Protein AF-0000000080439021 (afdb_homodimer)

Secondary structure (DSSP, 8-state):
--HHHHHHHHHHHHHHHHHHHHHHHHHHHHHHHHHH--HHHHHHHHHHHHHHHHHHHHHHHHHHHHTT---TT--HHHHHHHHHHTTSS-HHHHHHHHHHHHHHHHHHH-GGGHHHHHHHHHHHIIIIITT-EEEEEE-SS-EEEEEE-/--HHHHHHHHHHHHHHHHHHHHHHHHHHHHHHHHHH--HHHHHHHHHHHHHHHHHHHHHHHHHHHHTT---TT--HHHHHHHHHHTTSS-HHHHHHHHHHHHHHHHHHH-GGGHHHHHHHHHHHIIIIISS-EEEEEE-SS-EEEEEE-

Nearest PDB structures (foldseek):
  7bxo-assembly1_F  TM=8.168E-01  e=6.026E-02  Shewanella oneidensis MR-1
  8qae-assembly2_C-2  TM=6.946E-01  e=4.802E-01  synthetic construct
  6r2g-assembly1_A  TM=2.658E-01  e=7.351E-01  Human immunodeficiency virus 1
  7y26-assembly1_E  TM=4.220E-01  e=3.262E+00  Homo sapiens
  4ea3-assembly1_A  TM=2.088E-01  e=3.629E+00  Escherichia coli

Foldseek 3Di:
DDPVLVVLVVVLVVLVVVLQVLLVVLLVLVVVCVVPVDVVSLVVNLVSLLVNLVSVLVSLQSVCVSVVNHDPPDDSLRSLVVSCVVPQEDDVVSVVSNVSSVLSVCCVPVVVCNVVSSVVNSVCCVVPRNPKDKDWDDDPVDTYIDIDD/DDPVLVVLVVVLVVLVVVLQVLLVVLLVLVVVCVVPVDVVSLVVNLVSLLVNLVSVLVSLQSVCVSVVNHDPPDDSLRSLVVSCVVPQEDDVVSVVSNVSSVLSVCCVPVVVPNVVSSVVNSVCCVVPRNPKDKDWDDDPVDTYIDIDD

Organism: NCBI:txid29372

Radius of gyration: 21.29 Å; Cα contacts (8 Å, |Δi|>4): 332; chains: 2; bounding box: 44×57×54 Å

pLDDT: mean 92.26, std 7.98, range [56.81, 98.38]

Sequence (298 aa):
MSPYYKYKKESLNKKFNTAKDTLALMQGAMKEYEKTNSIYIKRGIIGYYQDFTEYIIDMCETYLAMTDNYEDGLSGLQIIKKANIYGFIDFELEKYLLVIVKLRNRYTHDYYKRERVEEDIFSFCFKKMDTLKLFLQITNEKIKMDYELMSPYYKYKKESLNKKFNTAKDTLALMQGAMKEYEKTNSIYIKRGIIGYYQDFTEYIIDMCETYLAMTDNYEDGLSGLQIIKKANIYGFIDFELEKYLLVIVKLRNRYTHDYYKRERVEEDIFSFCFKKMDTLKLFLQITNEKIKMDYEL

Solvent-accessible surface area (backbone atoms only — not comparable to full-atom values): 15794 Å² total; per-residue (Å²): 131,55,71,66,48,53,50,44,49,54,49,39,54,50,38,46,52,52,28,51,50,33,47,51,49,27,40,51,28,49,56,50,26,76,74,64,68,40,72,39,27,50,41,14,34,53,42,29,50,48,53,29,49,50,32,51,46,50,40,32,48,46,52,26,48,63,69,74,65,60,67,88,88,62,50,68,66,54,39,47,52,48,25,31,75,75,51,35,31,51,71,70,57,38,57,55,48,45,52,54,47,51,51,46,51,47,43,69,70,34,68,88,49,32,69,62,43,47,50,51,50,53,50,45,39,68,76,63,44,63,62,50,42,78,44,78,45,78,53,99,88,46,60,34,48,48,75,46,110,131,56,71,65,49,53,50,43,48,53,50,40,53,51,38,48,51,51,28,51,52,33,48,51,49,27,40,50,28,49,56,52,26,75,74,67,70,41,72,39,28,51,40,15,33,54,41,29,50,49,52,28,49,50,33,51,47,49,39,34,47,47,52,27,49,64,71,74,66,57,66,86,89,61,49,68,65,54,41,46,53,49,26,31,75,74,50,35,31,50,71,69,57,38,58,56,48,45,52,55,48,51,51,47,51,47,42,70,71,33,67,88,49,34,69,64,42,48,50,52,48,51,49,46,39,68,73,62,44,60,61,51,42,78,44,76,45,78,54,99,86,45,60,35,46,48,74,46,111

InterPro domains:
  IPR037038 tRNA nuclease HepT-like superfamily [G3DSA:1.20.120.580] (5-146)

Structure (mmCIF, N/CA/C/O backbone):
data_AF-0000000080439021-model_v1
#
loop_
_entity.id
_entity.type
_entity.pdbx_description
1 polymer 'DUF86 domain-containing protein'
#
loop_
_atom_site.group_PDB
_atom_site.id
_atom_site.type_symbol
_atom_site.label_atom_id
_atom_site.label_alt_id
_atom_site.label_comp_id
_atom_site.label_asym_id
_atom_site.label_entity_id
_atom_site.label_seq_id
_atom_site.pdbx_PDB_ins_code
_atom_site.Cartn_x
_atom_site.Cartn_y
_atom_site.Cartn_z
_atom_site.occupancy
_atom_site.B_iso_or_equiv
_atom_site.auth_seq_id
_atom_site.auth_comp_id
_atom_site.auth_asym_id
_atom_site.auth_atom_id
_atom_site.pdbx_PDB_model_num
ATOM 1 N N . MET A 1 1 ? -13.281 20.375 28.766 1 66.06 1 MET A N 1
ATOM 2 C CA . MET A 1 1 ? -13.266 19.625 27.5 1 66.06 1 MET A CA 1
ATOM 3 C C . MET A 1 1 ? -13.734 18.188 27.719 1 66.06 1 MET A C 1
ATOM 5 O O . MET A 1 1 ? -13.375 17.562 28.703 1 66.06 1 MET A O 1
ATOM 9 N N . SER A 1 2 ? -14.664 17.656 26.859 1 78.56 2 SER A N 1
ATOM 10 C CA . SER A 1 2 ? -15.203 16.312 27.047 1 78.56 2 SER A CA 1
ATOM 11 C C . SER A 1 2 ? -14.109 15.258 26.891 1 78.56 2 SER A C 1
ATOM 13 O O . SER A 1 2 ? -13.109 15.484 26.203 1 78.56 2 SER A O 1
ATOM 15 N N . PRO A 1 3 ? -14.172 14.211 27.625 1 77.81 3 PRO A N 1
ATOM 16 C CA . PRO A 1 3 ? -13.203 13.117 27.484 1 77.81 3 PRO A CA 1
ATOM 17 C C . PRO A 1 3 ? -13.016 12.672 26.031 1 77.81 3 PRO A C 1
ATOM 19 O O . PRO A 1 3 ? -11.898 12.352 25.625 1 77.81 3 PRO A O 1
ATOM 22 N N . TYR A 1 4 ? -14.062 12.727 25.312 1 74.38 4 TYR A N 1
ATOM 23 C CA . TYR A 1 4 ? -14.023 12.367 23.906 1 74.38 4 TYR A CA 1
ATOM 24 C C . TYR A 1 4 ? -13.148 13.336 23.125 1 74.38 4 TYR A C 1
ATOM 26 O O . TYR A 1 4 ? -12.289 12.914 22.328 1 74.38 4 TYR A O 1
ATOM 34 N N . TYR A 1 5 ? -13.32 14.508 23.469 1 77.25 5 TYR A N 1
ATOM 35 C CA . TYR A 1 5 ? -12.547 15.531 22.766 1 77.25 5 TYR A CA 1
ATOM 36 C C . TYR A 1 5 ? -11.07 15.438 23.109 1 77.25 5 TYR A C 1
ATOM 38 O O . TYR A 1 5 ? -10.211 15.57 22.234 1 77.25 5 TYR A O 1
ATOM 46 N N . LYS A 1 6 ? -10.797 15.188 24.266 1 79.62 6 LYS A N 1
ATOM 47 C CA . LYS A 1 6 ? -9.414 15.031 24.703 1 79.62 6 LYS A CA 1
ATOM 48 C C . LYS A 1 6 ? -8.75 13.836 24.031 1 79.62 6 LYS A C 1
ATOM 50 O O . LYS A 1 6 ? -7.609 13.922 23.578 1 79.62 6 LYS A O 1
ATOM 55 N N . TYR A 1 7 ? -9.555 12.836 23.984 1 79.75 7 TYR A N 1
ATOM 56 C CA . TYR A 1 7 ? -9.047 11.625 23.344 1 79.75 7 TYR A CA 1
ATOM 57 C C . TYR A 1 7 ? -8.773 11.867 21.859 1 79.75 7 TYR A C 1
ATOM 59 O O . TYR A 1 7 ? -7.746 11.445 21.344 1 79.75 7 TYR A O 1
ATOM 67 N N . LYS A 1 8 ? -9.609 12.523 21.25 1 82.69 8 LYS A N 1
ATOM 68 C CA . LYS A 1 8 ? -9.461 12.781 19.828 1 82.69 8 LYS A CA 1
ATOM 69 C C . LYS A 1 8 ? -8.297 13.734 19.562 1 82.69 8 LYS A C 1
ATOM 71 O O . LYS A 1 8 ? -7.586 13.594 18.562 1 82.69 8 LYS A O 1
ATOM 76 N N . LYS A 1 9 ? -8.148 14.578 20.469 1 84.31 9 LYS A N 1
ATOM 77 C CA . LYS A 1 9 ? -7.023 15.508 20.344 1 84.31 9 LYS A CA 1
ATOM 78 C C . LYS A 1 9 ? -5.691 14.773 20.453 1 84.31 9 LYS A C 1
ATOM 80 O O . LYS A 1 9 ? -4.762 15.047 19.688 1 84.31 9 LYS A O 1
ATOM 85 N N . GLU A 1 10 ? -5.598 13.93 21.328 1 84.25 10 GLU A N 1
ATOM 86 C CA . GLU A 1 10 ? -4.395 13.117 21.5 1 84.25 10 GLU A CA 1
ATOM 87 C C . GLU A 1 10 ? -4.156 12.234 20.281 1 84.25 10 GLU A C 1
ATOM 89 O O . GLU A 1 10 ? -3.016 12.078 19.828 1 84.25 10 GLU A O 1
ATOM 94 N N . SER A 1 11 ? -5.262 11.797 19.797 1 88.06 11 SER A N 1
ATOM 95 C CA . SER A 1 11 ? -5.18 10.961 18.609 1 88.06 11 SER A CA 1
ATOM 96 C C . SER A 1 11 ? -4.691 11.766 17.391 1 88.06 11 SER A C 1
ATOM 98 O O . SER A 1 11 ? -3.879 11.273 16.609 1 88.06 11 SER A O 1
ATOM 100 N N . LEU A 1 12 ? -5.129 12.914 17.328 1 92.5 12 LEU A N 1
ATOM 101 C CA . LEU A 1 12 ? -4.723 13.781 16.234 1 92.5 12 LEU A CA 1
ATOM 102 C C . LEU A 1 12 ? -3.234 14.109 16.312 1 92.5 12 LEU A C 1
ATOM 104 O O . LEU A 1 12 ? -2.527 14.078 15.312 1 92.5 12 LEU A O 1
ATOM 108 N N . ASN A 1 13 ? -2.779 14.391 17.469 1 92.12 13 ASN A N 1
ATOM 109 C CA . ASN A 1 13 ? -1.365 14.688 17.672 1 92.12 13 ASN A CA 1
ATOM 110 C C . ASN A 1 13 ? -0.486 13.492 17.328 1 92.12 13 ASN A C 1
ATOM 112 O O . ASN A 1 13 ? 0.584 13.648 16.734 1 92.12 13 ASN A O 1
ATOM 116 N N . LYS A 1 14 ? -0.975 12.367 17.688 1 90.69 14 LYS A N 1
ATOM 117 C CA . LYS A 1 14 ? -0.235 11.148 17.375 1 90.69 14 LYS A CA 1
ATOM 118 C C . LYS A 1 14 ? -0.157 10.938 15.859 1 90.69 14 LYS A C 1
ATOM 120 O O . LYS A 1 14 ? 0.902 10.594 15.328 1 90.69 14 LYS A O 1
ATOM 125 N N . LYS A 1 15 ? -1.239 11.117 15.195 1 92 15 LYS A N 1
ATOM 126 C CA . LYS A 1 15 ? -1.286 10.961 13.75 1 92 15 LYS A CA 1
ATOM 127 C C . LYS A 1 15 ? -0.392 11.992 13.055 1 92 15 LYS A C 1
ATOM 129 O O . LYS A 1 15 ? 0.275 11.672 12.07 1 92 15 LYS A O 1
ATOM 134 N N . PHE A 1 16 ? -0.368 13.125 13.641 1 95.12 16 PHE A N 1
ATOM 135 C CA . PHE A 1 16 ? 0.483 14.172 13.102 1 95.12 16 PHE A CA 1
ATOM 136 C C . PHE A 1 16 ? 1.954 13.789 13.203 1 95.12 16 PHE A C 1
ATOM 138 O O . PHE A 1 16 ? 2.705 13.914 12.234 1 95.12 16 PHE A O 1
ATOM 145 N N . ASN A 1 17 ? 2.332 13.328 14.297 1 94.06 17 ASN A N 1
ATOM 146 C CA . ASN A 1 17 ? 3.723 12.938 14.492 1 94.06 17 ASN A CA 1
ATOM 147 C C . ASN A 1 17 ? 4.117 11.789 13.57 1 94.06 17 ASN A C 1
ATOM 149 O O . ASN A 1 17 ? 5.227 11.766 13.039 1 94.06 17 ASN A O 1
ATOM 153 N N . THR A 1 18 ? 3.195 10.883 13.383 1 92.31 18 THR A N 1
ATOM 154 C CA . THR A 1 18 ? 3.453 9.773 12.477 1 92.31 18 THR A CA 1
ATOM 155 C C . THR A 1 18 ? 3.611 10.273 11.039 1 92.31 18 THR A C 1
ATOM 157 O O . THR A 1 18 ? 4.484 9.805 10.312 1 92.31 18 THR A O 1
ATOM 160 N N . ALA A 1 19 ? 2.758 11.211 10.68 1 94.62 19 ALA A N 1
ATOM 161 C CA . ALA A 1 19 ? 2.852 11.797 9.352 1 94.62 19 ALA A CA 1
ATOM 162 C C . ALA A 1 19 ? 4.18 12.523 9.164 1 94.62 19 ALA A C 1
ATOM 164 O O . ALA A 1 19 ? 4.828 12.383 8.117 1 94.62 19 ALA A O 1
ATOM 165 N N . LYS A 1 20 ? 4.539 13.258 10.18 1 95.81 20 LYS A N 1
ATOM 166 C CA . LYS A 1 20 ? 5.793 14 10.148 1 95.81 20 LYS A CA 1
ATOM 167 C C . LYS A 1 20 ? 6.988 13.062 10.031 1 95.81 20 LYS A C 1
ATOM 169 O O . LYS A 1 20 ? 7.906 13.312 9.242 1 95.81 20 LYS A O 1
ATOM 174 N N . ASP A 1 21 ? 6.957 12.031 10.812 1 94.88 21 ASP A N 1
ATOM 175 C CA . ASP A 1 21 ? 8.031 11.047 10.766 1 94.88 21 ASP A CA 1
ATOM 176 C C . ASP A 1 21 ? 8.102 10.375 9.398 1 94.88 21 ASP A C 1
ATOM 178 O O . ASP A 1 21 ? 9.188 10.133 8.867 1 94.88 21 ASP A O 1
ATOM 182 N N . THR A 1 22 ? 6.969 10.023 8.859 1 95.38 22 THR A N 1
ATOM 183 C CA . THR A 1 22 ? 6.902 9.383 7.555 1 95.38 22 THR A CA 1
ATOM 184 C C . THR A 1 22 ? 7.449 10.305 6.469 1 95.38 22 THR A C 1
ATOM 186 O O . THR A 1 22 ? 8.18 9.859 5.578 1 95.38 22 THR A O 1
ATOM 189 N N . LEU A 1 23 ? 7.062 11.555 6.566 1 97.62 23 LEU A N 1
ATOM 190 C CA . LEU A 1 23 ? 7.586 12.547 5.637 1 97.62 23 LEU A CA 1
ATOM 191 C C . LEU A 1 23 ? 9.109 12.625 5.727 1 97.62 23 LEU A C 1
ATOM 193 O O . LEU A 1 23 ? 9.797 12.664 4.707 1 97.62 23 LEU A O 1
ATOM 197 N N . ALA A 1 24 ? 9.617 12.641 6.918 1 97.62 24 ALA A N 1
ATOM 198 C CA . ALA A 1 24 ? 11.055 12.695 7.125 1 97.62 24 ALA A CA 1
ATOM 199 C C . ALA A 1 24 ? 11.742 11.469 6.531 1 97.62 24 ALA A C 1
ATOM 201 O O . ALA A 1 24 ? 12.828 11.578 5.953 1 97.62 24 ALA A O 1
ATOM 202 N N . LEU A 1 25 ? 11.125 10.352 6.699 1 96.81 25 LEU A N 1
ATOM 203 C CA . LEU A 1 25 ? 11.664 9.125 6.129 1 96.81 25 LEU A CA 1
ATOM 204 C C . LEU A 1 25 ? 11.664 9.188 4.605 1 96.81 25 LEU A C 1
ATOM 206 O O . LEU A 1 25 ? 12.633 8.773 3.963 1 96.81 25 LEU A O 1
ATOM 210 N N . MET A 1 26 ? 10.602 9.695 4.043 1 98.19 26 MET A N 1
ATOM 211 C CA . MET A 1 26 ? 10.516 9.836 2.592 1 98.19 26 MET A CA 1
ATOM 212 C C . MET A 1 26 ? 11.633 10.742 2.072 1 98.19 26 MET A C 1
ATOM 214 O O . MET A 1 26 ? 12.305 10.406 1.101 1 98.19 26 MET A O 1
ATOM 218 N N . GLN A 1 27 ? 11.805 11.812 2.748 1 98.38 27 GLN A N 1
ATOM 219 C CA . GLN A 1 27 ? 12.836 12.766 2.348 1 98.38 27 GLN A CA 1
ATOM 220 C C . GLN A 1 27 ? 14.227 12.18 2.512 1 98.38 27 GLN A C 1
ATOM 222 O O . GLN A 1 27 ? 15.117 12.438 1.696 1 98.38 27 GLN A O 1
ATOM 227 N N . GLY A 1 28 ? 14.406 11.438 3.549 1 97.88 28 GLY A N 1
ATOM 228 C CA . GLY A 1 28 ? 15.664 10.711 3.697 1 97.88 28 GLY A CA 1
ATOM 229 C C . GLY A 1 28 ? 15.914 9.719 2.58 1 97.88 28 GLY A C 1
ATOM 230 O O . GLY A 1 28 ? 17.031 9.609 2.084 1 97.88 28 GLY A O 1
ATOM 231 N N . ALA A 1 29 ? 14.898 8.992 2.219 1 98 29 ALA A N 1
ATOM 232 C CA . ALA A 1 29 ? 14.992 8.047 1.105 1 98 29 ALA A CA 1
ATOM 233 C C . ALA A 1 29 ? 15.359 8.766 -0.191 1 98 29 ALA A C 1
ATOM 235 O O . ALA A 1 29 ? 16.141 8.258 -0.994 1 98 29 ALA A O 1
ATOM 236 N N . MET A 1 30 ? 14.758 9.914 -0.365 1 98 30 MET A N 1
ATOM 237 C CA . MET A 1 30 ? 15.039 10.711 -1.556 1 98 30 MET A CA 1
ATOM 238 C C . MET A 1 30 ? 16.516 11.094 -1.614 1 98 30 MET A C 1
ATOM 240 O O . MET A 1 30 ? 17.141 10.992 -2.668 1 98 30 MET A O 1
ATOM 244 N N . LYS A 1 31 ? 17 11.484 -0.525 1 97.75 31 LYS A N 1
ATOM 245 C CA . LYS A 1 31 ? 18.406 11.859 -0.472 1 97.75 31 LYS A CA 1
ATOM 246 C C . LYS A 1 31 ? 19.297 10.656 -0.783 1 97.75 31 LYS A C 1
ATOM 248 O O . LYS A 1 31 ? 20.281 10.789 -1.514 1 97.75 31 LYS A O 1
ATOM 253 N N . GLU A 1 32 ? 18.953 9.57 -0.212 1 96.94 32 GLU A N 1
ATOM 254 C CA . GLU A 1 32 ? 19.75 8.375 -0.486 1 96.94 32 GLU A CA 1
ATOM 255 C C . GLU A 1 32 ? 19.625 7.953 -1.948 1 96.94 32 GLU A C 1
ATOM 257 O O . GLU A 1 32 ? 20.594 7.492 -2.551 1 96.94 32 GLU A O 1
ATOM 262 N N . TYR A 1 33 ? 18.469 8.102 -2.467 1 96.94 33 TYR A N 1
ATOM 263 C CA . TYR A 1 33 ? 18.234 7.766 -3.865 1 96.94 33 TYR A CA 1
ATOM 264 C C . TYR A 1 33 ? 19.125 8.594 -4.781 1 96.94 33 TYR A C 1
ATOM 266 O O . TYR A 1 33 ? 19.688 8.078 -5.758 1 96.94 33 TYR A O 1
ATOM 274 N N . GLU A 1 34 ? 19.25 9.797 -4.535 1 96.44 34 GLU A N 1
ATOM 275 C CA . GLU A 1 34 ? 20.047 10.695 -5.355 1 96.44 34 GLU A CA 1
ATOM 276 C C . GLU A 1 34 ? 21.516 10.242 -5.402 1 96.44 34 GLU A C 1
ATOM 278 O O . GLU A 1 34 ? 22.203 10.445 -6.402 1 96.44 34 GLU A O 1
ATOM 283 N N . LYS A 1 35 ? 21.891 9.516 -4.359 1 95.12 35 LYS A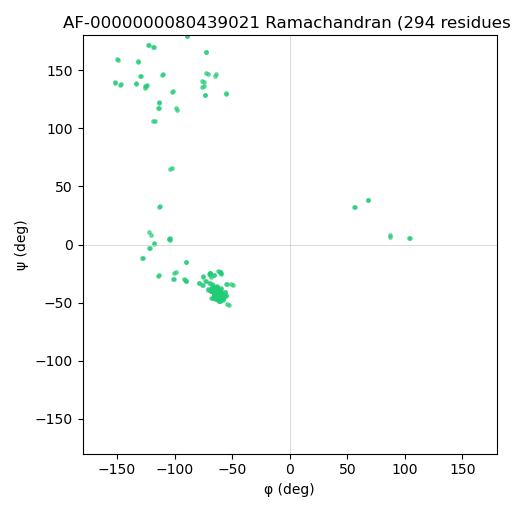 N 1
ATOM 284 C CA . LYS A 1 35 ? 23.281 9.07 -4.273 1 95.12 35 LYS A CA 1
ATOM 285 C C . LYS A 1 35 ? 23.453 7.691 -4.91 1 95.12 35 LYS A C 1
ATOM 287 O O . LYS A 1 35 ? 24.531 7.375 -5.43 1 95.12 35 LYS A O 1
ATOM 292 N N . THR A 1 36 ? 22.469 6.879 -4.895 1 94.56 36 THR A N 1
ATOM 293 C CA . THR A 1 36 ? 22.641 5.473 -5.227 1 94.56 36 THR A CA 1
ATOM 294 C C . THR A 1 36 ? 21.891 5.121 -6.508 1 94.56 36 THR A C 1
ATOM 296 O O . THR A 1 36 ? 22.203 4.117 -7.156 1 94.56 36 THR A O 1
ATOM 299 N N . ASN A 1 37 ? 20.797 5.891 -6.809 1 94.44 37 ASN A N 1
ATOM 300 C CA . ASN A 1 37 ? 19.891 5.613 -7.926 1 94.44 37 ASN A CA 1
ATOM 301 C C . ASN A 1 37 ? 19.312 4.207 -7.832 1 94.44 37 ASN A C 1
ATOM 303 O O . ASN A 1 37 ? 19.141 3.529 -8.852 1 94.44 37 ASN A O 1
ATOM 307 N N . SER A 1 38 ? 19.094 3.693 -6.641 1 95.5 38 SER A N 1
ATOM 308 C CA . SER A 1 38 ? 18.562 2.354 -6.406 1 95.5 38 SER A CA 1
ATOM 309 C C . SER A 1 38 ? 17.078 2.283 -6.719 1 95.5 38 SER A C 1
ATOM 311 O O . SER A 1 38 ? 16.281 3.012 -6.125 1 95.5 38 SER A O 1
ATOM 313 N N . ILE A 1 39 ? 16.688 1.31 -7.523 1 95.12 39 ILE A N 1
ATOM 314 C CA . ILE A 1 39 ? 15.281 1.147 -7.875 1 95.12 39 ILE A CA 1
ATOM 315 C C . ILE A 1 39 ? 14.492 0.682 -6.656 1 95.12 39 ILE A C 1
ATOM 317 O O . ILE A 1 39 ? 13.281 0.893 -6.574 1 95.12 39 ILE A O 1
ATOM 321 N N . TYR A 1 40 ? 15.148 0.068 -5.738 1 96.5 40 TYR A N 1
ATOM 322 C CA . TYR A 1 40 ? 14.477 -0.43 -4.539 1 96.5 40 TYR A CA 1
ATOM 323 C C . TYR A 1 40 ? 14.172 0.708 -3.574 1 96.5 40 TYR A C 1
ATOM 325 O O . TYR A 1 40 ? 13.141 0.695 -2.898 1 96.5 40 TYR A O 1
ATOM 333 N N . ILE A 1 41 ? 15.086 1.694 -3.549 1 97 41 ILE A N 1
ATOM 334 C CA . ILE A 1 41 ? 14.836 2.885 -2.744 1 97 41 ILE A CA 1
ATOM 335 C C . ILE A 1 41 ? 13.688 3.688 -3.357 1 97 41 ILE A C 1
ATOM 337 O O . ILE A 1 41 ? 12.852 4.238 -2.639 1 97 41 ILE A O 1
ATOM 341 N N . LYS A 1 42 ? 13.688 3.691 -4.637 1 96.38 42 LYS A N 1
ATOM 342 C CA . LYS A 1 42 ? 12.57 4.336 -5.324 1 96.38 42 LYS A CA 1
ATOM 343 C C . LYS A 1 42 ? 11.234 3.752 -4.879 1 96.38 42 LYS A C 1
ATOM 345 O O . LYS A 1 42 ? 10.281 4.492 -4.621 1 96.38 42 LYS A O 1
ATOM 350 N N . ARG A 1 43 ? 11.172 2.477 -4.773 1 95.75 43 ARG A N 1
ATOM 351 C CA . ARG A 1 43 ? 9.953 1.817 -4.309 1 95.75 43 ARG A CA 1
ATOM 352 C C . ARG A 1 43 ? 9.625 2.215 -2.875 1 95.75 43 ARG A C 1
ATOM 354 O O . ARG A 1 43 ? 8.453 2.359 -2.516 1 95.75 43 ARG A O 1
ATOM 361 N N . GLY A 1 44 ? 10.688 2.365 -2.113 1 96.44 44 GLY A N 1
ATOM 362 C CA . GLY A 1 44 ? 10.492 2.846 -0.756 1 96.44 44 GLY A CA 1
ATOM 363 C C . GLY A 1 44 ? 9.875 4.234 -0.697 1 96.44 44 GLY A C 1
ATOM 364 O O . GLY A 1 44 ? 8.984 4.492 0.111 1 96.44 44 GLY A O 1
ATOM 365 N N . ILE A 1 45 ? 10.312 5.074 -1.568 1 97.69 45 ILE A N 1
ATOM 366 C CA . ILE A 1 45 ? 9.789 6.438 -1.636 1 97.69 45 ILE A CA 1
ATOM 367 C C . ILE A 1 45 ? 8.297 6.406 -1.938 1 97.69 45 ILE A C 1
ATOM 369 O O . ILE A 1 45 ? 7.508 7.098 -1.283 1 97.69 45 ILE A O 1
ATOM 373 N N . ILE A 1 46 ? 7.949 5.594 -2.857 1 96.19 46 ILE A N 1
ATOM 374 C CA . ILE A 1 46 ? 6.543 5.465 -3.225 1 96.19 46 ILE A CA 1
ATOM 375 C C . ILE A 1 46 ? 5.742 4.945 -2.033 1 96.19 46 ILE A C 1
ATOM 377 O O . ILE A 1 46 ? 4.621 5.391 -1.786 1 96.19 46 ILE A O 1
ATOM 381 N N . GLY A 1 47 ? 6.305 4.027 -1.323 1 94.5 47 GLY A N 1
ATOM 382 C CA . GLY A 1 47 ? 5.652 3.512 -0.13 1 94.5 47 GLY A CA 1
ATOM 383 C C . GLY A 1 47 ? 5.434 4.57 0.935 1 94.5 47 GLY A C 1
ATOM 384 O O . GLY A 1 47 ? 4.34 4.672 1.498 1 94.5 47 GLY A O 1
ATOM 385 N N . TYR A 1 48 ? 6.418 5.332 1.211 1 96.44 48 TYR A N 1
ATOM 386 C CA . TYR A 1 48 ? 6.301 6.41 2.189 1 96.44 48 TYR A CA 1
ATOM 387 C C . TYR A 1 48 ? 5.266 7.438 1.746 1 96.44 48 TYR A C 1
ATOM 389 O O . TYR A 1 48 ? 4.516 7.969 2.568 1 96.44 48 TYR A O 1
ATOM 397 N N . TYR A 1 49 ? 5.262 7.715 0.453 1 97.56 49 TYR A N 1
ATOM 398 C CA . TYR A 1 49 ? 4.285 8.648 -0.105 1 97.56 49 TYR A CA 1
ATOM 399 C C . TYR A 1 49 ? 2.863 8.18 0.176 1 97.56 49 TYR A C 1
ATOM 401 O O . TYR A 1 49 ? 2.012 8.969 0.583 1 97.56 49 TYR A O 1
ATOM 409 N N . GLN A 1 50 ? 2.676 6.934 -0.066 1 93.88 50 GLN A N 1
ATOM 410 C CA . GLN A 1 50 ? 1.355 6.367 0.184 1 93.88 50 GLN A CA 1
ATOM 411 C C . GLN A 1 50 ? 0.978 6.48 1.659 1 93.88 50 GLN A C 1
ATOM 413 O O . GLN A 1 50 ? -0.142 6.875 1.989 1 93.88 50 GLN A O 1
ATOM 418 N N . ASP A 1 51 ? 1.869 6.082 2.5 1 92.44 51 ASP A N 1
ATOM 419 C CA . ASP A 1 51 ? 1.615 6.129 3.938 1 92.44 51 ASP A CA 1
ATOM 420 C C . ASP A 1 51 ? 1.345 7.559 4.402 1 92.44 51 ASP A C 1
ATOM 422 O O . ASP A 1 51 ? 0.412 7.801 5.172 1 92.44 51 ASP A O 1
ATOM 426 N N . PHE A 1 52 ? 2.156 8.477 3.928 1 96.25 52 PHE A N 1
ATOM 427 C CA . PHE A 1 52 ? 2.012 9.883 4.285 1 96.25 52 PHE A CA 1
ATOM 428 C C . PHE A 1 52 ? 0.627 10.398 3.906 1 96.25 52 PHE A C 1
ATOM 430 O O . PHE A 1 52 ? -0.032 11.07 4.707 1 96.25 52 PHE A O 1
ATOM 437 N N . THR A 1 53 ? 0.228 10.07 2.721 1 96.69 53 THR A N 1
ATOM 438 C CA . THR A 1 53 ? -1.071 10.508 2.221 1 96.69 53 THR A CA 1
ATOM 439 C C . THR A 1 53 ? -2.197 9.969 3.1 1 96.69 53 THR A C 1
ATOM 441 O O . THR A 1 53 ? -3.141 10.695 3.42 1 96.69 53 THR A O 1
ATOM 444 N N . GLU A 1 54 ? -2.076 8.734 3.506 1 93.38 54 GLU A N 1
ATOM 445 C CA . GLU A 1 54 ? -3.088 8.125 4.367 1 93.38 54 GLU A CA 1
ATOM 446 C C . GLU A 1 54 ? -3.16 8.836 5.715 1 93.38 54 GLU A C 1
ATOM 448 O O . GLU A 1 54 ? -4.25 9.086 6.234 1 93.38 54 GLU A O 1
ATOM 453 N N . TYR A 1 55 ? -2.025 9.141 6.242 1 93.62 55 TYR A N 1
ATOM 454 C CA . TYR A 1 55 ? -1.998 9.82 7.531 1 93.62 55 TYR A CA 1
ATOM 455 C C . TYR A 1 55 ? -2.623 11.203 7.43 1 93.62 55 TYR A C 1
ATOM 457 O O . TYR A 1 55 ? -3.285 11.664 8.367 1 93.62 55 TYR A O 1
ATOM 465 N N . ILE A 1 56 ? -2.4 11.859 6.336 1 96.75 56 ILE A N 1
ATOM 466 C CA . ILE A 1 56 ? -2.988 13.18 6.113 1 96.75 56 ILE A CA 1
ATOM 467 C C . ILE A 1 56 ? -4.512 13.07 6.105 1 96.75 56 ILE A C 1
ATOM 469 O O . ILE A 1 56 ? -5.199 13.844 6.773 1 96.75 56 ILE A O 1
ATOM 473 N N . ILE A 1 57 ? -4.988 12.125 5.383 1 96.25 57 ILE A N 1
ATOM 474 C CA . ILE A 1 57 ? -6.43 11.93 5.293 1 96.25 57 ILE A CA 1
ATOM 475 C C . ILE A 1 57 ? -6.988 11.586 6.672 1 96.25 57 ILE A C 1
ATOM 477 O O . ILE A 1 57 ? -8.016 12.133 7.086 1 96.25 57 ILE A O 1
ATOM 481 N N . ASP A 1 58 ? -6.34 10.734 7.383 1 93.5 58 ASP A N 1
ATOM 482 C CA . ASP A 1 58 ? -6.766 10.312 8.711 1 93.5 58 ASP A CA 1
ATOM 483 C C . ASP A 1 58 ? -6.816 11.492 9.672 1 93.5 58 ASP A C 1
ATOM 485 O O . ASP A 1 58 ? -7.715 11.578 10.516 1 93.5 58 ASP A O 1
ATOM 489 N N . MET A 1 59 ? -5.848 12.336 9.57 1 95.44 59 MET A N 1
ATOM 490 C CA . MET A 1 59 ? -5.816 13.523 10.414 1 95.44 59 MET A CA 1
ATOM 491 C C . MET A 1 59 ? -7.012 14.422 10.125 1 95.44 59 MET A C 1
ATOM 493 O O . MET A 1 59 ? -7.656 14.922 11.055 1 95.44 59 MET A O 1
ATOM 497 N N . CYS A 1 60 ? -7.242 14.57 8.867 1 97.06 60 CYS A N 1
ATOM 498 C CA . CYS A 1 60 ? -8.383 15.398 8.477 1 97.06 60 CYS A CA 1
ATOM 499 C C . CYS A 1 60 ? -9.688 14.789 8.977 1 97.06 60 CYS A C 1
ATOM 501 O O . CYS A 1 60 ? -10.547 15.508 9.5 1 97.06 60 CYS A O 1
ATOM 503 N N . GLU A 1 61 ? -9.828 13.5 8.891 1 95.88 61 GLU A N 1
ATOM 504 C CA . GLU A 1 61 ? -11.016 12.812 9.383 1 95.88 61 GLU A CA 1
ATOM 505 C C . GLU A 1 61 ? -11.164 12.977 10.891 1 95.88 61 GLU A C 1
ATOM 507 O O . GLU A 1 61 ? -12.266 13.203 11.391 1 95.88 61 GLU A O 1
ATOM 512 N N . THR A 1 62 ? -10.125 12.789 11.555 1 94.38 62 THR A N 1
ATOM 513 C CA . THR A 1 62 ? -10.125 12.922 13.008 1 94.38 62 THR A CA 1
ATOM 514 C C . THR A 1 62 ? -10.547 14.328 13.422 1 94.38 62 THR A C 1
ATOM 516 O O . THR A 1 62 ? -11.336 14.492 14.359 1 94.38 62 THR A O 1
ATOM 519 N N . TYR A 1 63 ? -10 15.336 12.75 1 95.31 63 TYR A N 1
ATOM 520 C CA . TYR A 1 63 ? -10.383 16.719 13.023 1 95.31 63 TYR A CA 1
ATOM 521 C C . TYR A 1 63 ? -11.883 16.922 12.812 1 95.31 63 TYR A C 1
ATOM 523 O O . TYR A 1 63 ? -12.555 17.547 13.633 1 95.31 63 TYR A O 1
ATOM 531 N N . LEU A 1 64 ? -12.367 16.391 11.727 1 95.81 64 LEU A N 1
ATOM 532 C CA . LEU A 1 64 ? -13.789 16.516 11.414 1 95.81 64 LEU A CA 1
ATOM 533 C C . LEU A 1 64 ? -14.641 15.812 12.461 1 95.81 64 LEU A C 1
ATOM 535 O O . LEU A 1 64 ? -15.711 16.297 12.828 1 95.81 64 LEU A O 1
ATOM 539 N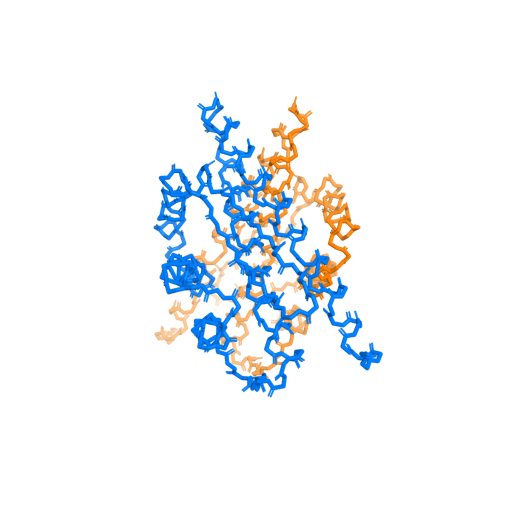 N . ALA A 1 65 ? -14.227 14.695 12.914 1 92.88 65 ALA A N 1
ATOM 540 C CA . ALA A 1 65 ? -14.938 13.969 13.961 1 92.88 65 ALA A CA 1
ATOM 541 C C . ALA A 1 65 ? -14.938 14.75 15.273 1 92.88 65 ALA A C 1
ATOM 543 O O . ALA A 1 65 ? -15.969 14.852 15.938 1 92.88 65 ALA A O 1
ATOM 544 N N . MET A 1 66 ? -13.828 15.344 15.578 1 90.88 66 MET A N 1
ATOM 545 C CA . MET A 1 66 ? -13.688 16.047 16.844 1 90.88 66 MET A CA 1
ATOM 546 C C . MET A 1 66 ? -14.531 17.312 16.875 1 90.88 66 MET A C 1
ATOM 548 O O . MET A 1 66 ? -14.93 17.781 17.938 1 90.88 66 MET A O 1
ATOM 552 N N . THR A 1 67 ? -14.797 17.828 15.773 1 92.06 67 THR A N 1
ATOM 553 C CA . THR A 1 67 ? -15.547 19.078 15.68 1 92.06 67 THR A CA 1
ATOM 554 C C . THR A 1 67 ? -16.984 18.828 15.25 1 92.06 67 THR A C 1
ATOM 556 O O . THR A 1 67 ? -17.719 19.75 14.898 1 92.06 67 THR A O 1
ATOM 559 N N . ASP A 1 68 ? -17.391 17.484 15.133 1 91.88 68 ASP A N 1
ATOM 560 C CA . ASP A 1 68 ? -18.734 17.016 14.82 1 91.88 68 ASP A CA 1
ATOM 561 C C . ASP A 1 68 ? -19.125 17.375 13.391 1 91.88 68 ASP A C 1
ATOM 563 O O . ASP A 1 68 ? -20.266 17.766 13.133 1 91.88 68 ASP A O 1
ATOM 567 N N . ASN A 1 69 ? -18.172 17.281 12.492 1 94.25 69 ASN A N 1
ATOM 568 C CA . ASN A 1 69 ? -18.406 17.594 11.078 1 94.25 69 ASN A CA 1
ATOM 569 C C . ASN A 1 69 ? -18.078 16.391 10.188 1 94.25 69 ASN A C 1
ATOM 571 O O . ASN A 1 69 ? -17.969 16.531 8.969 1 94.25 69 ASN A O 1
ATOM 575 N N . TYR A 1 70 ? -17.875 15.297 10.844 1 92.56 70 TYR A N 1
ATOM 576 C CA . TYR A 1 70 ? -17.547 14.086 10.094 1 92.56 70 TYR A CA 1
ATOM 577 C C . TYR A 1 70 ? -18.797 13.508 9.43 1 92.56 70 TYR A C 1
ATOM 579 O O . TYR A 1 70 ? -19.875 13.523 10.016 1 92.56 70 TYR A O 1
ATOM 587 N N . GLU A 1 71 ? -18.734 13.109 8.211 1 92.5 71 GLU A N 1
ATOM 588 C CA . GLU A 1 71 ? -19.75 12.383 7.461 1 92.5 71 GLU A CA 1
ATOM 589 C C . GLU A 1 71 ? -19.188 11.078 6.891 1 92.5 71 GLU A C 1
ATOM 591 O O . GLU A 1 71 ? -18.094 11.07 6.324 1 92.5 71 GLU A O 1
ATOM 596 N N . ASP A 1 72 ? -19.953 10.062 6.992 1 90.25 72 ASP A N 1
ATOM 597 C CA . ASP A 1 72 ? -19.516 8.758 6.496 1 90.25 72 ASP A CA 1
ATOM 598 C C . ASP A 1 72 ? -19.516 8.727 4.969 1 90.25 72 ASP A C 1
ATOM 600 O O . ASP A 1 72 ? -20.344 9.359 4.324 1 90.25 72 ASP A O 1
ATOM 604 N N . GLY A 1 73 ? -18.562 7.957 4.457 1 91.12 73 GLY A N 1
ATOM 605 C CA . GLY A 1 73 ? -18.578 7.652 3.035 1 91.12 73 GLY A CA 1
ATOM 606 C C . GLY A 1 73 ? -17.875 8.703 2.197 1 91.12 73 GLY A C 1
ATOM 607 O O . GLY A 1 73 ? -17.938 8.672 0.966 1 91.12 73 GLY A O 1
ATOM 608 N N . LEU A 1 74 ? -17.219 9.641 2.779 1 93.81 74 LEU A N 1
ATOM 609 C CA . LEU A 1 74 ? -16.5 10.656 2.023 1 93.81 74 LEU A CA 1
ATOM 610 C C . LEU A 1 74 ? -15.195 10.094 1.45 1 93.81 74 LEU A C 1
ATOM 612 O O . LEU A 1 74 ? -14.516 9.305 2.105 1 93.81 74 LEU A O 1
ATOM 616 N N . SER A 1 75 ? -14.93 10.516 0.22 1 94.56 75 SER A N 1
ATOM 617 C CA . SER A 1 75 ? -13.633 10.18 -0.372 1 94.56 75 SER A CA 1
ATOM 618 C C . SER A 1 75 ? -12.508 10.992 0.261 1 94.56 75 SER A C 1
ATOM 620 O O . SER A 1 75 ? -12.766 11.992 0.933 1 94.56 75 SER A O 1
ATOM 622 N N . GLY A 1 76 ? -11.328 10.539 -0.008 1 95.69 76 GLY A N 1
ATOM 623 C CA . GLY A 1 76 ? -10.18 11.281 0.478 1 95.69 76 GLY A CA 1
ATOM 624 C C . GLY A 1 76 ? -10.164 12.727 0.024 1 95.69 76 GLY A C 1
ATOM 625 O O . GLY A 1 76 ? -9.844 13.625 0.806 1 95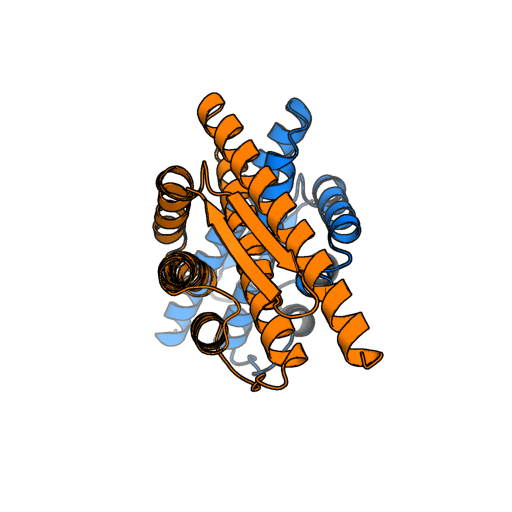.69 76 GLY A O 1
ATOM 626 N N . LEU A 1 77 ? -10.523 12.961 -1.19 1 97.62 77 LEU A N 1
ATOM 627 C CA . LEU A 1 77 ? -10.555 14.312 -1.748 1 97.62 77 LEU A CA 1
ATOM 628 C C . LEU A 1 77 ? -11.594 15.172 -1.036 1 97.62 77 LEU A C 1
ATOM 630 O O . LEU A 1 77 ? -11.336 16.328 -0.715 1 97.62 77 LEU A O 1
ATOM 634 N N . GLN A 1 78 ? -12.719 14.617 -0.768 1 97.94 78 GLN A N 1
ATOM 635 C CA . GLN A 1 78 ? -13.789 15.336 -0.086 1 97.94 78 GLN A CA 1
ATOM 636 C C . GLN A 1 78 ? -13.414 15.648 1.357 1 97.94 78 GLN A C 1
ATOM 638 O O . GLN A 1 78 ? -13.742 16.719 1.87 1 97.94 78 GLN A O 1
ATOM 643 N N . ILE A 1 79 ? -12.734 14.719 1.929 1 97.94 79 ILE A N 1
ATOM 644 C CA . ILE A 1 79 ? -12.289 14.891 3.307 1 97.94 79 ILE A CA 1
ATOM 645 C C . ILE A 1 79 ? -11.344 16.078 3.398 1 97.94 79 ILE A C 1
ATOM 647 O O . ILE A 1 79 ? -11.477 16.922 4.289 1 97.94 79 ILE A O 1
ATOM 651 N N . ILE A 1 80 ? -10.43 16.172 2.447 1 98.31 80 ILE A N 1
ATOM 652 C CA . ILE A 1 80 ? -9.469 17.266 2.43 1 98.31 80 ILE A CA 1
ATOM 653 C C . ILE A 1 80 ? -10.203 18.594 2.24 1 98.31 80 ILE A C 1
ATOM 655 O O . ILE A 1 80 ? -9.914 19.578 2.936 1 98.31 80 ILE A O 1
ATOM 659 N N . LYS A 1 81 ? -11.141 18.609 1.396 1 98.19 81 LYS A N 1
ATOM 660 C CA . LYS A 1 81 ? -11.906 19.828 1.129 1 98.19 81 LYS A CA 1
ATOM 661 C C . LYS A 1 81 ? -12.695 20.266 2.359 1 98.19 81 LYS A C 1
ATOM 663 O O . LYS A 1 81 ? -12.711 21.453 2.707 1 98.19 81 LYS A O 1
ATOM 668 N N . LYS A 1 82 ? -13.305 19.344 3.002 1 98.06 82 LYS A N 1
ATOM 669 C CA . LYS A 1 82 ? -14.094 19.656 4.188 1 98.06 82 LYS A CA 1
ATOM 670 C C . LYS A 1 82 ? -13.211 20.141 5.332 1 98.06 82 LYS A C 1
ATOM 672 O O . LYS A 1 82 ? -13.617 20.984 6.125 1 98.06 82 LYS A O 1
ATOM 677 N N . ALA A 1 83 ? -12.07 19.547 5.402 1 97.62 83 ALA A N 1
ATOM 678 C CA . ALA A 1 83 ? -11.133 19.969 6.441 1 97.62 83 ALA A CA 1
ATOM 679 C C . ALA A 1 83 ? -10.773 21.438 6.297 1 97.62 83 ALA A C 1
ATOM 681 O O . ALA A 1 83 ? -10.562 22.141 7.293 1 97.62 83 ALA A O 1
ATOM 682 N N . ASN A 1 84 ? -10.633 21.906 5.086 1 97.94 84 ASN A N 1
ATOM 683 C CA . ASN A 1 84 ? -10.414 23.328 4.852 1 97.94 84 ASN A CA 1
ATOM 684 C C . ASN A 1 84 ? -11.641 24.141 5.234 1 97.94 84 ASN A C 1
ATOM 686 O O . ASN A 1 84 ? -11.523 25.172 5.91 1 97.94 84 ASN A O 1
ATOM 690 N N . ILE A 1 85 ? -12.805 23.672 4.812 1 97.69 85 ILE A N 1
ATOM 691 C CA . ILE A 1 85 ? -14.055 24.391 5.07 1 97.69 85 ILE A CA 1
ATOM 692 C C . ILE A 1 85 ? -14.203 24.641 6.57 1 97.69 85 ILE A C 1
ATOM 694 O O . ILE A 1 85 ? -14.625 25.719 6.98 1 97.69 85 ILE A O 1
ATOM 698 N N . TYR A 1 86 ? -13.727 23.719 7.34 1 96.69 86 TYR A N 1
ATOM 699 C CA . TYR A 1 86 ? -13.977 23.828 8.773 1 96.69 86 TYR A CA 1
ATOM 700 C C . TYR A 1 86 ? -12.727 24.281 9.508 1 96.69 86 TYR A C 1
ATOM 702 O O . TYR A 1 86 ? -12.68 24.266 10.742 1 96.69 86 TYR A O 1
ATOM 710 N N . GLY A 1 87 ? -11.695 24.578 8.766 1 96.19 87 GLY A N 1
ATOM 711 C CA . GLY A 1 87 ? -10.664 25.438 9.328 1 96.19 87 GLY A CA 1
ATOM 712 C C . GLY A 1 87 ? -9.414 24.672 9.734 1 96.19 87 GLY A C 1
ATOM 713 O O . GLY A 1 87 ? -8.492 25.25 10.312 1 96.19 87 GLY A O 1
ATOM 714 N N . PHE A 1 88 ? -9.328 23.359 9.438 1 97.5 88 PHE A N 1
ATOM 715 C CA . PHE A 1 88 ? -8.156 22.594 9.844 1 97.5 88 PHE A CA 1
ATOM 716 C C . PHE A 1 88 ? -6.938 22.984 9.016 1 97.5 88 PHE A C 1
ATOM 718 O O . PHE A 1 88 ? -5.816 23.031 9.531 1 97.5 88 PHE A O 1
ATOM 725 N N . ILE A 1 89 ? -7.105 23.234 7.734 1 97.94 89 ILE A N 1
ATOM 726 C CA . ILE A 1 89 ? -6.055 23.641 6.805 1 97.94 89 ILE A CA 1
ATOM 727 C C . ILE A 1 89 ? -6.523 24.844 5.984 1 97.94 89 ILE A C 1
ATOM 729 O O . ILE A 1 89 ? -7.727 25.109 5.891 1 97.94 89 ILE A O 1
ATOM 733 N N . ASP A 1 90 ? -5.59 25.578 5.465 1 97.12 90 ASP A N 1
ATOM 734 C CA . ASP A 1 90 ? -5.98 26.719 4.637 1 97.12 90 ASP A CA 1
ATOM 735 C C . ASP A 1 90 ? -6.121 26.297 3.174 1 97.12 90 ASP A C 1
ATOM 737 O O . ASP A 1 90 ? -5.93 25.141 2.83 1 97.12 90 ASP A O 1
ATOM 741 N N . PHE A 1 91 ? -6.477 27.219 2.371 1 97.44 91 PHE A N 1
ATOM 742 C CA . PHE A 1 91 ? -6.824 26.938 0.982 1 97.44 91 PHE A CA 1
ATOM 743 C C . PHE A 1 91 ? -5.594 26.5 0.193 1 97.44 91 PHE A C 1
ATOM 745 O O . PHE A 1 91 ? -5.684 25.625 -0.667 1 97.44 91 PHE A O 1
ATOM 752 N N . GLU A 1 92 ? -4.469 27.078 0.395 1 96.56 92 GLU A N 1
ATOM 753 C CA . GLU A 1 92 ? -3.246 26.734 -0.326 1 96.56 92 GLU A CA 1
ATOM 754 C C . GLU A 1 92 ? -2.795 25.312 0.01 1 96.56 92 GLU A C 1
ATOM 756 O O . GLU A 1 92 ? -2.4 24.547 -0.879 1 96.56 92 GLU A O 1
ATOM 761 N N . LEU A 1 93 ? -2.832 25.016 1.287 1 97.25 93 LEU A N 1
ATOM 762 C CA . LEU A 1 93 ? -2.482 23.672 1.701 1 97.25 93 LEU A CA 1
ATOM 763 C C . LEU A 1 93 ? -3.479 22.656 1.147 1 97.25 93 LEU A C 1
ATOM 765 O O . LEU A 1 93 ? -3.1 21.547 0.78 1 97.25 93 LEU A O 1
ATOM 769 N N . GLU A 1 94 ? -4.77 23 1.112 1 97.81 94 GLU A N 1
ATOM 770 C CA . GLU A 1 94 ? -5.766 22.141 0.496 1 97.81 94 GLU A CA 1
ATOM 771 C C . GLU A 1 94 ? -5.371 21.766 -0.932 1 97.81 94 GLU A C 1
ATOM 773 O O . GLU A 1 94 ? -5.367 20.594 -1.296 1 97.81 94 GLU A O 1
ATOM 778 N N . LYS A 1 95 ? -5.074 22.797 -1.708 1 97.56 95 LYS A N 1
ATOM 779 C CA . LYS A 1 95 ? -4.707 22.562 -3.104 1 97.56 95 LYS A CA 1
ATOM 780 C C . LYS A 1 95 ? -3.514 21.625 -3.211 1 97.56 95 LYS A C 1
ATOM 782 O O . LYS A 1 95 ? -3.494 20.734 -4.062 1 97.56 95 LYS A O 1
ATOM 787 N N . TYR A 1 96 ? -2.57 21.891 -2.363 1 97.44 96 TYR A N 1
ATOM 788 C CA . TYR A 1 96 ? -1.355 21.094 -2.332 1 97.44 96 TYR A CA 1
ATOM 789 C C . TYR A 1 96 ? -1.669 19.641 -1.984 1 97.44 96 TYR A C 1
ATOM 791 O O . TYR A 1 96 ? -1.208 18.719 -2.662 1 97.44 96 TYR A O 1
ATOM 799 N N . LEU A 1 97 ? -2.49 19.422 -1.01 1 98.12 97 LEU A N 1
ATOM 800 C CA . LEU A 1 97 ? -2.816 18.094 -0.528 1 98.12 97 LEU A CA 1
ATOM 801 C C . LEU A 1 97 ? -3.719 17.359 -1.516 1 98.12 97 LEU A C 1
ATOM 803 O O . LEU A 1 97 ? -3.635 16.141 -1.656 1 98.12 97 LEU A O 1
ATOM 807 N N . LEU A 1 98 ? -4.527 18.078 -2.197 1 98.06 98 LEU A N 1
ATOM 808 C CA . LEU A 1 98 ? -5.402 17.469 -3.188 1 98.06 98 LEU A CA 1
ATOM 809 C C . LEU A 1 98 ? -4.59 16.812 -4.301 1 98.06 98 LEU A C 1
ATOM 811 O O . LEU A 1 98 ? -4.953 15.75 -4.801 1 98.06 98 LEU A O 1
ATOM 815 N N . VAL A 1 99 ? -3.533 17.438 -4.676 1 97.31 99 VAL A N 1
ATOM 816 C CA . VAL A 1 99 ? -2.67 16.859 -5.695 1 97.31 99 VAL A CA 1
ATOM 817 C C . VAL A 1 99 ? -2.072 15.547 -5.176 1 97.31 99 VAL A C 1
ATOM 819 O O . VAL A 1 99 ? -2.039 14.547 -5.891 1 97.31 99 VAL A O 1
ATOM 822 N N . ILE A 1 100 ? -1.613 15.57 -3.953 1 97.69 100 ILE A N 1
ATOM 823 C CA . ILE A 1 100 ? -1.007 14.406 -3.322 1 97.69 100 ILE A CA 1
ATOM 824 C C . ILE A 1 100 ? -2.008 13.25 -3.299 1 97.69 100 ILE A C 1
ATOM 826 O O . ILE A 1 100 ? -1.681 12.125 -3.682 1 97.69 100 ILE A O 1
ATOM 830 N N . VAL A 1 101 ? -3.207 13.523 -2.91 1 97.38 101 VAL A N 1
ATOM 831 C CA . VAL A 1 101 ? -4.238 12.5 -2.781 1 97.38 101 VAL A CA 1
ATOM 832 C C . VAL A 1 101 ? -4.621 11.977 -4.164 1 97.38 101 VAL A C 1
ATOM 834 O O . VAL A 1 101 ? -4.828 10.773 -4.344 1 97.38 101 VAL A O 1
ATOM 837 N N . LYS A 1 102 ? -4.719 12.836 -5.121 1 96.31 102 LYS A N 1
ATOM 838 C CA . LYS A 1 102 ? -5.07 12.43 -6.477 1 96.31 102 LYS A CA 1
ATOM 839 C C . LYS A 1 102 ? -4.027 11.469 -7.051 1 96.31 102 LYS A C 1
ATOM 841 O O . LYS A 1 102 ? -4.375 10.469 -7.676 1 96.31 102 LYS A O 1
ATOM 846 N N . LEU A 1 103 ? -2.775 11.805 -6.875 1 95.38 103 LEU A N 1
ATOM 847 C CA . LEU A 1 103 ? -1.695 10.945 -7.355 1 95.38 103 LEU A CA 1
ATOM 848 C C . LEU A 1 103 ? -1.735 9.586 -6.672 1 95.38 103 LEU A C 1
ATOM 850 O O . LEU A 1 103 ? -1.549 8.555 -7.32 1 95.38 103 LEU A O 1
ATOM 854 N N . ARG A 1 104 ? -1.96 9.578 -5.434 1 94.38 104 ARG A N 1
ATOM 855 C CA . ARG A 1 104 ? -2.062 8.328 -4.691 1 94.38 104 ARG A CA 1
ATOM 856 C C . ARG A 1 104 ? -3.236 7.488 -5.188 1 94.38 104 ARG A C 1
ATOM 858 O O . ARG A 1 104 ? -3.119 6.27 -5.332 1 94.38 104 ARG A O 1
ATOM 865 N N . ASN A 1 105 ? -4.363 8.141 -5.395 1 91.19 105 ASN A N 1
ATOM 866 C CA . ASN A 1 105 ? -5.547 7.441 -5.887 1 91.19 105 ASN A CA 1
ATOM 867 C C . ASN A 1 105 ? -5.297 6.809 -7.25 1 91.19 105 ASN A C 1
ATOM 869 O O . ASN A 1 105 ? -5.766 5.703 -7.523 1 91.19 105 ASN A O 1
ATOM 873 N N . ARG A 1 106 ? -4.621 7.492 -8.047 1 88.44 106 ARG A N 1
ATOM 874 C CA . ARG A 1 106 ? -4.281 6.941 -9.359 1 88.44 106 ARG A CA 1
ATOM 875 C C . ARG A 1 106 ? -3.389 5.715 -9.219 1 88.44 106 ARG A C 1
ATOM 877 O O . ARG A 1 106 ? -3.582 4.719 -9.93 1 88.44 106 ARG A O 1
ATOM 884 N N . TYR A 1 107 ? -2.432 5.773 -8.32 1 88.5 107 TYR A N 1
ATOM 885 C CA . TYR A 1 107 ? -1.517 4.66 -8.078 1 88.5 107 TYR A CA 1
ATOM 886 C C . TYR A 1 107 ? -2.271 3.43 -7.594 1 88.5 107 TYR A C 1
ATOM 888 O O . TYR A 1 107 ? -1.979 2.309 -8.016 1 88.5 107 TYR A O 1
ATOM 896 N N . THR A 1 108 ? -3.168 3.619 -6.785 1 80.75 108 THR A N 1
ATOM 897 C CA . THR A 1 108 ? -3.877 2.521 -6.137 1 80.75 108 THR A CA 1
ATOM 898 C C . THR A 1 108 ? -4.918 1.92 -7.074 1 80.75 108 THR A C 1
ATOM 900 O O . THR A 1 108 ? -5.215 0.727 -7 1 80.75 108 THR A O 1
ATOM 903 N N . HIS A 1 109 ? -5.488 2.643 -7.875 1 75.56 109 HIS A N 1
ATOM 904 C CA . HIS A 1 109 ? -6.629 2.182 -8.656 1 75.56 109 HIS A CA 1
ATOM 905 C C . HIS A 1 109 ? -6.211 1.812 -10.078 1 75.56 109 HIS A C 1
ATOM 907 O O . HIS A 1 109 ? -6.898 1.04 -10.75 1 75.56 109 HIS A O 1
ATOM 913 N N . ASP A 1 110 ? -5.156 2.379 -10.492 1 67.88 110 ASP A N 1
ATOM 914 C CA . ASP A 1 110 ? -4.719 2.104 -11.859 1 67.88 110 ASP A CA 1
ATOM 915 C C . ASP A 1 110 ? -3.566 1.103 -11.875 1 67.88 110 ASP A C 1
ATOM 917 O O . ASP A 1 110 ? -2.475 1.414 -12.352 1 67.88 110 ASP A O 1
ATOM 921 N N . TYR A 1 111 ? -3.826 -0.022 -11.492 1 60.16 111 TYR A N 1
ATOM 922 C CA . TYR A 1 111 ? -2.807 -1.047 -11.305 1 60.16 111 TYR A CA 1
ATOM 923 C C . TYR A 1 111 ? -2.078 -1.342 -12.609 1 60.16 111 TYR A C 1
ATOM 925 O O . TYR A 1 111 ? -0.875 -1.612 -12.609 1 60.16 111 TYR A O 1
ATOM 933 N N . TYR A 1 112 ? -2.736 -1.054 -13.672 1 57.25 112 TYR A N 1
ATOM 934 C CA . TYR A 1 112 ? -2.148 -1.451 -14.953 1 57.25 112 TYR A CA 1
ATOM 935 C C . TYR A 1 112 ? -1.265 -0.344 -15.508 1 57.25 112 TYR A C 1
ATOM 937 O O . TYR A 1 112 ? -0.519 -0.563 -16.469 1 57.25 112 TYR A O 1
ATOM 945 N N . LYS A 1 113 ? -1.443 0.718 -14.961 1 64.31 113 LYS A N 1
ATOM 946 C CA . LYS A 1 113 ? -0.605 1.832 -15.398 1 64.31 113 LYS A CA 1
ATOM 947 C C . LYS A 1 113 ? 0.346 2.27 -14.289 1 64.31 113 LYS A C 1
ATOM 949 O O . LYS A 1 113 ? 0.661 3.457 -14.164 1 64.31 113 LYS A O 1
ATOM 954 N N . ARG A 1 114 ? 0.76 1.47 -13.539 1 74.38 114 ARG A N 1
ATOM 955 C CA . ARG A 1 114 ? 1.46 1.793 -12.305 1 74.38 114 ARG A CA 1
ATOM 956 C C . ARG A 1 114 ? 2.822 2.416 -12.586 1 74.38 114 ARG A C 1
ATOM 958 O O . ARG A 1 114 ? 3.238 3.355 -11.906 1 74.38 114 ARG A O 1
ATOM 965 N N . GLU A 1 115 ? 3.371 2.037 -13.727 1 75.94 115 GLU A N 1
ATOM 966 C CA . GLU A 1 115 ? 4.703 2.561 -14.008 1 75.94 115 GLU A CA 1
ATOM 967 C C . GLU A 1 115 ? 4.668 4.07 -14.234 1 75.94 115 GLU A C 1
ATOM 969 O O . GLU A 1 115 ? 5.492 4.805 -13.695 1 75.94 115 GLU A O 1
ATOM 974 N N . ARG A 1 116 ? 3.652 4.457 -15.07 1 82.69 116 ARG A N 1
ATOM 975 C CA . ARG A 1 116 ? 3.555 5.883 -15.359 1 82.69 116 ARG A CA 1
ATOM 976 C C . ARG A 1 116 ? 3.189 6.672 -14.102 1 82.69 116 ARG A C 1
ATOM 978 O O . ARG A 1 116 ? 3.746 7.742 -13.852 1 82.69 116 ARG A O 1
ATOM 985 N N . VAL A 1 117 ? 2.316 6.172 -13.336 1 88.25 117 VAL A N 1
ATOM 986 C CA . VAL A 1 117 ? 1.859 6.859 -12.133 1 88.25 117 VAL A CA 1
ATOM 987 C C . VAL A 1 117 ? 2.996 6.93 -11.109 1 88.25 117 VAL A C 1
ATOM 989 O O . VAL A 1 117 ? 3.146 7.934 -10.414 1 88.25 117 VAL A O 1
ATOM 992 N N . GLU A 1 118 ? 3.801 5.934 -11.086 1 91.56 118 GLU A N 1
ATOM 993 C CA . GLU A 1 118 ? 4.949 5.918 -10.18 1 91.56 118 GLU A CA 1
ATOM 994 C C . GLU A 1 118 ? 5.922 7.047 -10.516 1 91.56 118 GLU A C 1
ATOM 996 O O . GLU A 1 118 ? 6.457 7.699 -9.609 1 91.56 118 GLU A O 1
ATOM 1001 N N . GLU A 1 119 ? 6.082 7.258 -11.797 1 93 119 GLU A N 1
ATOM 1002 C CA . GLU A 1 119 ? 6.98 8.328 -12.227 1 93 119 GLU A CA 1
ATOM 1003 C C . GLU A 1 119 ? 6.43 9.695 -11.836 1 93 119 GLU A C 1
ATOM 1005 O O . GLU A 1 119 ? 7.191 10.602 -11.484 1 93 119 GLU A O 1
ATOM 1010 N N . ASP A 1 120 ? 5.16 9.836 -11.938 1 94.25 120 ASP A N 1
ATOM 1011 C CA . ASP A 1 120 ? 4.523 11.086 -11.539 1 94.25 120 ASP A CA 1
ATOM 1012 C C . ASP A 1 120 ? 4.711 11.352 -10.047 1 94.25 120 ASP A C 1
ATOM 1014 O O . ASP A 1 120 ? 5.039 12.469 -9.648 1 94.25 120 ASP A O 1
ATOM 1018 N N . ILE A 1 121 ? 4.504 10.305 -9.258 1 96.31 121 ILE A N 1
ATOM 1019 C CA . ILE A 1 121 ? 4.652 10.43 -7.809 1 96.31 121 ILE A CA 1
ATOM 1020 C C . ILE A 1 121 ? 6.105 10.742 -7.469 1 96.31 121 ILE A C 1
ATOM 1022 O O . ILE A 1 121 ? 6.379 11.656 -6.684 1 96.31 121 ILE A O 1
ATOM 1026 N N . PHE A 1 122 ? 6.875 10.031 -8.109 1 95.94 122 PHE A N 1
ATOM 1027 C CA . PHE A 1 122 ? 8.305 10.211 -7.871 1 95.94 122 PHE A CA 1
ATOM 1028 C C . PHE A 1 122 ? 8.742 11.625 -8.211 1 95.94 122 PHE A C 1
ATOM 1030 O O . PHE A 1 122 ? 9.422 12.281 -7.418 1 95.94 122 PHE A O 1
ATOM 1037 N N . SER A 1 123 ? 8.359 12.094 -9.336 1 95.81 123 SER A N 1
ATOM 1038 C CA . SER A 1 123 ? 8.672 13.453 -9.758 1 95.81 123 SER A CA 1
ATOM 1039 C C . SER A 1 123 ? 8.094 14.484 -8.797 1 95.81 123 SER A C 1
ATOM 1041 O O . SER A 1 123 ? 8.758 15.461 -8.453 1 95.81 123 SER A O 1
ATOM 1043 N N . PHE A 1 124 ? 6.879 14.32 -8.391 1 97.44 124 PHE A N 1
ATOM 1044 C CA . PHE A 1 124 ? 6.227 15.234 -7.465 1 97.44 124 PHE A CA 1
ATOM 1045 C C . PHE A 1 124 ? 6.977 15.297 -6.141 1 97.44 124 PHE A C 1
ATOM 1047 O O . PHE A 1 124 ? 7.156 16.375 -5.57 1 97.44 124 PHE A O 1
ATOM 1054 N N . CYS A 1 125 ? 7.402 14.203 -5.664 1 97.62 125 CYS A N 1
ATOM 1055 C CA . CYS A 1 125 ? 8.148 14.148 -4.41 1 97.62 125 CYS A CA 1
ATOM 1056 C C . CYS A 1 125 ? 9.406 15 -4.484 1 97.62 125 CYS A C 1
ATOM 1058 O O . CYS A 1 125 ? 9.656 15.82 -3.596 1 97.62 125 CYS A O 1
ATOM 1060 N N . PHE A 1 126 ? 10.156 14.891 -5.508 1 97 126 PHE A N 1
ATOM 1061 C CA . PHE A 1 126 ? 11.438 15.586 -5.617 1 97 126 PHE A CA 1
ATOM 1062 C C . PHE A 1 126 ? 11.234 17.062 -5.914 1 97 126 PHE A C 1
ATOM 1064 O O . PHE A 1 126 ? 12.023 17.906 -5.477 1 97 126 PHE A O 1
ATOM 1071 N N . LYS A 1 127 ? 10.195 17.391 -6.523 1 95.94 127 LYS A N 1
ATOM 1072 C CA . LYS A 1 127 ? 9.977 18.766 -6.918 1 95.94 127 LYS A CA 1
ATOM 1073 C C . LYS A 1 127 ? 9.242 19.547 -5.824 1 95.94 127 LYS A C 1
ATOM 1075 O O . LYS A 1 127 ? 9.453 20.75 -5.664 1 95.94 127 LYS A O 1
ATOM 1080 N N . LYS A 1 128 ? 8.375 18.812 -5.074 1 96.56 128 LYS A N 1
ATOM 1081 C CA . LYS A 1 128 ? 7.422 19.562 -4.273 1 96.56 128 LYS A CA 1
ATOM 1082 C C . LYS A 1 128 ? 7.438 19.109 -2.818 1 96.56 128 LYS A C 1
ATOM 1084 O O . LYS A 1 128 ? 6.91 19.797 -1.94 1 96.56 128 LYS A O 1
ATOM 1089 N N . MET A 1 129 ? 8.102 17.984 -2.539 1 96.94 129 MET A N 1
ATOM 1090 C CA . MET A 1 129 ? 7.938 17.5 -1.176 1 96.94 129 MET A CA 1
ATOM 1091 C C . MET A 1 129 ? 9.281 17.391 -0.471 1 96.94 129 MET A C 1
ATOM 1093 O O . MET A 1 129 ? 9.344 17.078 0.721 1 96.94 129 MET A O 1
ATOM 1097 N N . ASP A 1 130 ? 10.359 17.672 -1.174 1 95.19 130 ASP A N 1
ATOM 1098 C CA . ASP A 1 130 ? 11.695 17.484 -0.616 1 95.19 130 ASP A CA 1
ATOM 1099 C C . ASP A 1 130 ? 11.938 18.438 0.55 1 95.19 130 ASP A C 1
ATOM 1101 O O . ASP A 1 130 ? 12.648 18.109 1.499 1 95.19 130 ASP A O 1
ATOM 1105 N N . THR A 1 131 ? 11.258 19.609 0.59 1 94.88 131 THR A N 1
ATOM 1106 C CA . THR A 1 131 ? 11.484 20.594 1.642 1 94.88 131 THR A CA 1
ATOM 1107 C C . THR A 1 131 ? 10.211 20.812 2.461 1 94.88 131 THR A C 1
ATOM 1109 O O . THR A 1 131 ? 10.164 21.703 3.309 1 94.88 131 THR A O 1
ATOM 1112 N N . LEU A 1 132 ? 9.219 20.094 2.104 1 96.69 132 LEU A N 1
ATOM 1113 C CA . LEU A 1 132 ? 7.938 20.25 2.791 1 96.69 132 LEU A CA 1
ATOM 1114 C C . LEU A 1 132 ? 8.102 20.047 4.293 1 96.69 132 LEU A C 1
ATOM 1116 O O . LEU A 1 132 ? 8.727 19.062 4.723 1 96.69 132 LEU A O 1
ATOM 1120 N N . LYS A 1 133 ? 7.605 20.969 5.047 1 96.75 133 LYS A N 1
ATOM 1121 C CA . LYS A 1 133 ? 7.473 20.844 6.496 1 96.75 133 LYS A CA 1
ATOM 1122 C C . LYS A 1 133 ? 6.031 21.078 6.941 1 96.75 133 LYS A C 1
ATOM 1124 O O . LYS A 1 133 ? 5.355 21.969 6.418 1 96.75 133 LYS A O 1
ATOM 1129 N N . LEU A 1 134 ? 5.578 20.25 7.816 1 96.31 134 LEU A N 1
ATOM 1130 C CA . LEU A 1 134 ? 4.242 20.391 8.383 1 96.31 134 LEU A CA 1
ATOM 1131 C C . LEU A 1 134 ? 4.324 20.781 9.859 1 96.31 134 LEU A C 1
ATOM 1133 O O . LEU A 1 134 ? 5.238 20.359 10.57 1 96.31 134 LEU A O 1
ATOM 1137 N N . PHE A 1 135 ? 3.363 21.578 10.258 1 95.75 135 PHE A N 1
ATOM 1138 C CA . PHE A 1 135 ? 3.254 22.016 11.641 1 95.75 135 PHE A CA 1
ATOM 1139 C C . PHE A 1 135 ? 1.821 21.875 12.141 1 95.75 135 PHE A C 1
ATOM 1141 O O . PHE A 1 135 ? 0.871 22.141 11.406 1 95.75 135 PHE A O 1
ATOM 1148 N N . LEU A 1 136 ? 1.687 21.422 13.328 1 95.25 136 LEU A N 1
ATOM 1149 C CA . LEU A 1 136 ? 0.372 21.344 13.953 1 95.25 136 LEU A CA 1
ATOM 1150 C C . LEU A 1 136 ? 0.27 22.312 15.133 1 95.25 136 LEU A C 1
ATOM 1152 O O . LEU A 1 136 ? 1.075 22.25 16.062 1 95.25 136 LEU A O 1
ATOM 1156 N N . GLN A 1 137 ? -0.605 23.188 14.969 1 91.5 137 GLN A N 1
ATOM 1157 C CA . GLN A 1 137 ? -0.899 24.109 16.062 1 91.5 137 GLN A CA 1
ATOM 1158 C C . GLN A 1 137 ? -2.135 23.656 16.844 1 91.5 137 GLN A C 1
ATOM 1160 O O . GLN A 1 137 ? -3.221 23.531 16.266 1 91.5 137 GLN A O 1
ATOM 1165 N N . ILE A 1 138 ? -1.955 23.328 18.078 1 85.38 138 ILE A N 1
ATOM 1166 C CA . ILE A 1 138 ? -3.066 22.984 18.953 1 85.38 138 ILE A CA 1
ATOM 1167 C C . ILE A 1 138 ? -3.156 23.984 20.109 1 85.38 138 ILE A C 1
ATOM 1169 O O . ILE A 1 138 ? -2.277 24.016 20.969 1 85.38 138 ILE A O 1
ATOM 1173 N N . THR A 1 139 ? -4.113 24.812 20.047 1 80.31 139 THR A N 1
ATOM 1174 C CA . THR A 1 139 ? -4.414 25.719 21.156 1 80.31 139 THR A CA 1
ATOM 1175 C C . THR A 1 139 ? -5.812 25.453 21.703 1 80.31 139 THR A C 1
ATOM 1177 O O . THR A 1 139 ? -6.539 24.609 21.172 1 80.31 139 THR A O 1
ATOM 1180 N N . ASN A 1 140 ? -6.137 26.016 22.781 1 78.38 140 ASN A N 1
ATOM 1181 C CA . ASN A 1 140 ? -7.477 25.859 23.344 1 78.38 140 ASN A CA 1
ATOM 1182 C C . ASN A 1 140 ? -8.547 26.391 22.391 1 78.38 140 ASN A C 1
ATOM 1184 O O . ASN A 1 140 ? -9.688 25.922 22.422 1 78.38 140 ASN A O 1
ATOM 1188 N N . GLU A 1 141 ? -8.18 27.281 21.531 1 77.94 141 GLU A N 1
ATOM 1189 C CA . GLU A 1 141 ? -9.148 27.969 20.688 1 77.94 141 GLU A CA 1
ATOM 1190 C C . GLU A 1 141 ? -9.172 27.359 19.281 1 77.94 141 GLU A C 1
ATOM 1192 O O . GLU A 1 141 ? -10.188 27.438 18.594 1 77.94 141 GLU A O 1
ATOM 1197 N N . LYS A 1 142 ? -7.973 26.828 18.922 1 83.75 142 LYS A N 1
ATOM 1198 C CA . LYS A 1 142 ? -7.941 26.453 17.516 1 83.75 142 LYS A CA 1
ATOM 1199 C C . LYS A 1 142 ? -6.969 25.297 17.266 1 83.75 142 LYS A C 1
ATOM 1201 O O . LYS A 1 142 ? -5.938 25.203 17.938 1 83.75 142 LYS A O 1
ATOM 1206 N N . ILE A 1 143 ? -7.355 24.406 16.453 1 92.31 143 ILE A N 1
ATOM 1207 C CA . ILE A 1 143 ? -6.488 23.359 15.922 1 92.31 143 ILE A CA 1
ATOM 1208 C C . ILE A 1 143 ? -6.301 23.562 14.422 1 92.31 143 ILE A C 1
ATOM 1210 O O . ILE A 1 143 ? -7.277 23.656 13.672 1 92.31 143 ILE A O 1
ATOM 1214 N N . LYS A 1 144 ? -5.004 23.703 14.008 1 95.81 144 LYS A N 1
ATOM 1215 C CA . LYS A 1 144 ? -4.715 24.016 12.609 1 95.81 144 LYS A CA 1
ATOM 1216 C C . LYS A 1 144 ? -3.402 23.375 12.164 1 95.81 144 LYS A C 1
ATOM 1218 O O . LYS A 1 144 ? -2.428 23.359 12.922 1 95.81 144 LYS A O 1
ATOM 1223 N N . MET A 1 145 ? -3.498 22.859 10.984 1 96.44 145 MET A N 1
ATOM 1224 C CA . MET A 1 145 ? -2.266 22.375 10.375 1 96.44 145 MET A CA 1
ATOM 1225 C C . MET A 1 145 ? -1.736 23.359 9.344 1 96.44 145 MET A C 1
ATOM 1227 O O . MET A 1 145 ? -2.488 23.828 8.492 1 96.44 145 MET A O 1
ATOM 1231 N N . ASP A 1 146 ? -0.443 23.641 9.469 1 95.31 146 ASP A N 1
ATOM 1232 C CA . ASP A 1 146 ? 0.248 24.547 8.562 1 95.31 146 ASP A CA 1
ATOM 1233 C C . ASP A 1 146 ? 1.43 23.859 7.883 1 95.31 146 ASP A C 1
ATOM 1235 O O . ASP A 1 146 ? 1.751 22.719 8.195 1 95.31 146 ASP A O 1
ATOM 1239 N N . TYR A 1 147 ? 2.006 24.609 6.887 1 95 147 TYR A N 1
ATOM 1240 C CA . TYR A 1 147 ? 3.096 23.969 6.148 1 95 147 TYR A CA 1
ATOM 1241 C C . TYR A 1 147 ? 4.098 25.016 5.664 1 95 147 TYR A C 1
ATOM 1243 O O . TYR A 1 147 ? 3.812 26.219 5.676 1 95 147 TYR A O 1
ATOM 1251 N N . GLU A 1 148 ? 5.266 24.562 5.398 1 94.25 148 GLU A N 1
ATOM 1252 C CA . GLU A 1 148 ? 6.324 25.312 4.727 1 94.25 148 GLU A CA 1
ATOM 1253 C C . GLU A 1 148 ? 6.906 24.516 3.561 1 94.25 148 GLU A C 1
ATOM 1255 O O . GLU A 1 148 ? 7.031 23.297 3.637 1 94.25 148 GLU A O 1
ATOM 1260 N N . LEU A 1 149 ? 7.289 25.25 2.479 1 91.88 149 LEU A N 1
ATOM 1261 C CA . LEU A 1 149 ? 7.875 24.609 1.302 1 91.88 149 LEU A CA 1
ATOM 1262 C C . LEU A 1 149 ? 9.312 25.094 1.093 1 91.88 149 LEU A C 1
ATOM 1264 O O . LEU A 1 149 ? 9.656 26.219 1.43 1 91.88 149 LEU A O 1
ATOM 1268 N N . MET B 1 1 ? -12.539 -22.234 -28.078 1 66.62 1 MET B N 1
ATOM 1269 C CA . MET B 1 1 ? -12.539 -21.484 -26.828 1 66.62 1 MET B CA 1
ATOM 1270 C C . MET B 1 1 ? -13.242 -20.141 -27 1 66.62 1 MET B C 1
ATOM 1272 O O . MET B 1 1 ? -13.07 -19.469 -28.016 1 66.62 1 MET B O 1
ATOM 1276 N N . SER B 1 2 ? -14.172 -19.734 -26.078 1 78.75 2 SER B N 1
A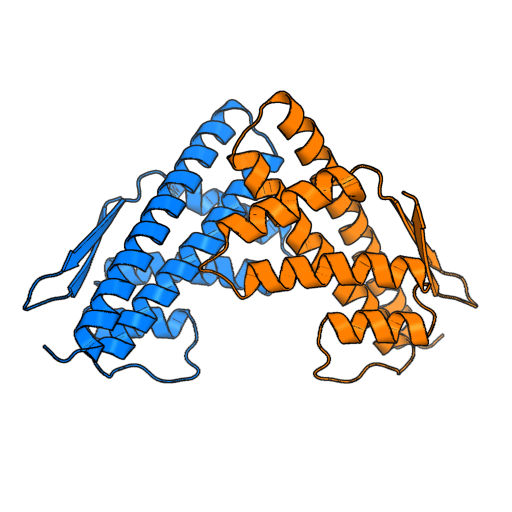TOM 1277 C CA . SER B 1 2 ? -14.922 -18.484 -26.203 1 78.75 2 SER B CA 1
ATOM 1278 C C . SER B 1 2 ? -13.992 -17.281 -26.141 1 78.75 2 SER B C 1
ATOM 1280 O O . SER B 1 2 ? -12.914 -17.344 -25.547 1 78.75 2 SER B O 1
ATOM 1282 N N . PRO B 1 3 ? -14.281 -16.234 -26.828 1 78.81 3 PRO B N 1
ATOM 1283 C CA . PRO B 1 3 ? -13.484 -15.008 -26.766 1 78.81 3 PRO B CA 1
ATOM 1284 C C . PRO B 1 3 ? -13.25 -14.539 -25.344 1 78.81 3 PRO B C 1
ATOM 1286 O O . PRO B 1 3 ? -12.164 -14.047 -25.016 1 78.81 3 PRO B O 1
ATOM 1289 N N . TYR B 1 4 ? -14.195 -14.758 -24.531 1 74.69 4 TYR B N 1
ATOM 1290 C CA . TYR B 1 4 ? -14.086 -14.398 -23.125 1 74.69 4 TYR B CA 1
ATOM 1291 C C . TYR B 1 4 ? -13.008 -15.219 -22.438 1 74.69 4 TYR B C 1
ATOM 1293 O O . TYR B 1 4 ? -12.156 -14.672 -21.719 1 74.69 4 TYR B O 1
ATOM 1301 N N . TYR B 1 5 ? -13.031 -16.406 -22.75 1 78.06 5 TYR B N 1
ATOM 1302 C CA . TYR B 1 5 ? -12.062 -17.297 -22.141 1 78.06 5 TYR B CA 1
ATOM 1303 C C . TYR B 1 5 ? -10.648 -16.984 -22.609 1 78.06 5 TYR B C 1
ATOM 1305 O O . TYR B 1 5 ? -9.703 -16.984 -21.812 1 78.06 5 TYR B O 1
ATOM 1313 N N . LYS B 1 6 ? -10.508 -16.703 -23.766 1 79.94 6 LYS B N 1
ATOM 1314 C CA . LYS B 1 6 ? -9.211 -16.344 -24.328 1 79.94 6 LYS B CA 1
ATOM 1315 C C . LYS B 1 6 ? -8.68 -15.062 -23.703 1 79.94 6 LYS B C 1
ATOM 1317 O O . LYS B 1 6 ? -7.504 -14.977 -23.344 1 79.94 6 LYS B O 1
ATOM 1322 N N . TYR B 1 7 ? -9.625 -14.195 -23.594 1 79.62 7 TYR B N 1
ATOM 1323 C CA . TYR B 1 7 ? -9.242 -12.914 -22.984 1 79.62 7 TYR B CA 1
ATOM 1324 C C . TYR B 1 7 ? -8.812 -13.109 -21.547 1 79.62 7 TYR B C 1
ATOM 1326 O O . TYR B 1 7 ? -7.816 -12.531 -21.109 1 79.62 7 TYR B O 1
ATOM 1334 N N . LYS B 1 8 ? -9.484 -13.875 -20.875 1 82.81 8 LYS B N 1
ATOM 1335 C CA . LYS B 1 8 ? -9.172 -14.094 -19.453 1 82.81 8 LYS B CA 1
ATOM 1336 C C . LYS B 1 8 ? -7.867 -14.867 -19.297 1 82.81 8 LYS B C 1
ATOM 1338 O O . LYS B 1 8 ? -7.102 -14.609 -18.359 1 82.81 8 LYS B O 1
ATOM 1343 N N . LYS B 1 9 ? -7.668 -15.68 -20.203 1 84.38 9 LYS B N 1
ATOM 1344 C CA . LYS B 1 9 ? -6.414 -16.422 -20.188 1 84.38 9 LYS B CA 1
ATOM 1345 C C . LYS B 1 9 ? -5.219 -15.5 -20.406 1 84.38 9 LYS B C 1
ATOM 1347 O O . LYS B 1 9 ? -4.195 -15.625 -19.734 1 84.38 9 LYS B O 1
ATOM 1352 N N . GLU B 1 10 ? -5.332 -14.656 -21.297 1 84.19 10 GLU B N 1
ATOM 1353 C CA . GLU B 1 10 ? -4.281 -13.68 -21.547 1 84.19 10 GLU B CA 1
ATOM 1354 C C . GLU B 1 10 ? -4.074 -12.758 -20.344 1 84.19 10 GLU B C 1
ATOM 1356 O O . GLU B 1 10 ? -2.938 -12.43 -20 1 84.19 10 GLU B O 1
ATOM 1361 N N . SER B 1 11 ? -5.184 -12.477 -19.766 1 87.81 11 SER B N 1
ATOM 1362 C CA . SER B 1 11 ? -5.129 -11.633 -18.578 1 87.81 11 SER B CA 1
ATOM 1363 C C . SER B 1 11 ? -4.43 -12.344 -17.438 1 87.81 11 SER B C 1
ATOM 1365 O O . SER B 1 11 ? -3.629 -11.734 -16.719 1 87.81 11 SER B O 1
ATOM 1367 N N . LEU B 1 12 ? -4.684 -13.539 -17.328 1 92.44 12 LEU B N 1
ATOM 1368 C CA . LEU B 1 12 ? -4.059 -14.336 -16.266 1 92.44 12 LEU B CA 1
ATOM 1369 C C . LEU B 1 12 ? -2.551 -14.438 -16.484 1 92.44 12 LEU B C 1
ATOM 1371 O O . LEU B 1 12 ? -1.772 -14.297 -15.547 1 92.44 12 LEU B O 1
ATOM 1375 N N . ASN B 1 13 ? -2.156 -14.656 -17.672 1 92.12 13 ASN B N 1
ATOM 1376 C CA . ASN B 1 13 ? -0.737 -14.742 -18 1 92.12 13 ASN B CA 1
ATOM 1377 C C . ASN B 1 13 ? -0.019 -13.43 -17.734 1 92.12 13 ASN B C 1
ATOM 1379 O O . ASN B 1 13 ? 1.112 -13.422 -17.234 1 92.12 13 ASN B O 1
ATOM 1383 N N . LYS B 1 14 ? -0.698 -12.383 -18.047 1 90.5 14 LYS B N 1
ATOM 1384 C CA . LYS B 1 14 ? -0.12 -11.07 -17.781 1 90.5 14 LYS B CA 1
ATOM 1385 C C . LYS B 1 14 ? 0.055 -10.836 -16.281 1 90.5 14 LYS B C 1
ATOM 1387 O O . LYS B 1 14 ? 1.095 -10.336 -15.844 1 90.5 14 LYS B O 1
ATOM 1392 N N . LYS B 1 15 ? -0.925 -11.18 -15.531 1 91.94 15 LYS B N 1
ATOM 1393 C CA . LYS B 1 15 ? -0.868 -11.023 -14.078 1 91.94 15 LYS B CA 1
ATOM 1394 C C . LYS B 1 15 ? 0.223 -11.898 -13.469 1 91.94 15 LYS B C 1
ATOM 1396 O O . LYS B 1 15 ? 0.921 -11.484 -12.547 1 91.94 15 LYS B O 1
ATOM 1401 N N . PHE B 1 16 ? 0.352 -13.023 -14.055 1 95.06 16 PHE B N 1
ATOM 1402 C CA . PHE B 1 16 ? 1.394 -13.938 -13.594 1 95.06 16 PHE B CA 1
ATOM 1403 C C . PHE B 1 16 ? 2.777 -13.336 -13.828 1 95.06 16 PHE B C 1
ATOM 1405 O O . PHE B 1 16 ? 3.619 -13.344 -12.93 1 95.06 16 PHE B O 1
ATOM 1412 N N . ASN B 1 17 ? 2.988 -12.836 -14.953 1 94.06 17 ASN B N 1
ATOM 1413 C CA . ASN B 1 17 ? 4.281 -12.242 -15.266 1 94.06 17 ASN B CA 1
ATOM 1414 C C . ASN B 1 17 ? 4.582 -11.047 -14.367 1 94.06 17 ASN B C 1
ATOM 1416 O O . ASN B 1 17 ? 5.719 -10.859 -13.938 1 94.06 17 ASN B O 1
ATOM 1420 N N . THR B 1 18 ? 3.559 -10.289 -14.102 1 92.31 18 THR B N 1
ATOM 1421 C CA . THR B 1 18 ? 3.73 -9.148 -13.211 1 92.31 18 THR B CA 1
ATOM 1422 C C . THR B 1 18 ? 4.082 -9.617 -11.797 1 92.31 18 THR B C 1
ATOM 1424 O O . THR B 1 18 ? 4.938 -9.023 -11.141 1 92.31 18 THR B O 1
ATOM 1427 N N . ALA B 1 19 ? 3.412 -10.664 -11.375 1 94.69 19 ALA B N 1
ATOM 1428 C CA . ALA B 1 19 ? 3.705 -11.219 -10.055 1 94.69 19 ALA B CA 1
ATOM 1429 C C . ALA B 1 19 ? 5.137 -11.742 -9.992 1 94.69 19 ALA B C 1
ATOM 1431 O O . ALA B 1 19 ? 5.844 -11.508 -9.008 1 94.69 19 ALA B O 1
ATOM 1432 N N . LYS B 1 20 ? 5.504 -12.414 -11.031 1 95.81 20 LYS B N 1
ATOM 1433 C CA . LYS B 1 20 ? 6.855 -12.969 -11.109 1 95.81 20 LYS B CA 1
ATOM 1434 C C . LYS B 1 20 ? 7.906 -11.859 -11.094 1 95.81 20 LYS B C 1
ATOM 1436 O O . LYS B 1 20 ? 8.914 -11.969 -10.391 1 95.81 20 LYS B O 1
ATOM 1441 N N . ASP B 1 21 ? 7.664 -10.852 -11.859 1 94.81 21 ASP B N 1
ATOM 1442 C CA . ASP B 1 21 ? 8.586 -9.719 -11.898 1 94.81 21 ASP B CA 1
ATOM 1443 C C . ASP B 1 21 ? 8.664 -9.031 -10.539 1 94.81 21 ASP B C 1
ATOM 1445 O O . ASP B 1 21 ? 9.75 -8.633 -10.102 1 94.81 21 ASP B O 1
ATOM 1449 N N . THR B 1 22 ? 7.551 -8.852 -9.898 1 95.44 22 THR B N 1
ATOM 1450 C CA . THR B 1 22 ? 7.504 -8.219 -8.594 1 95.44 22 THR B CA 1
ATOM 1451 C C . THR B 1 22 ? 8.273 -9.039 -7.562 1 95.44 22 THR B C 1
ATOM 1453 O O . THR B 1 22 ? 9.008 -8.492 -6.738 1 95.44 22 THR B O 1
ATOM 1456 N N . LEU B 1 23 ? 8.07 -10.328 -7.629 1 97.56 23 LEU B N 1
ATOM 1457 C CA . LEU B 1 23 ? 8.812 -11.227 -6.75 1 97.56 23 LEU B CA 1
ATOM 1458 C C . LEU B 1 23 ? 10.312 -11.086 -6.973 1 97.56 23 LEU B C 1
ATOM 1460 O O . LEU B 1 23 ? 11.086 -11.016 -6.012 1 97.56 23 LEU B O 1
ATOM 1464 N N . ALA B 1 24 ? 10.711 -11.023 -8.203 1 97.56 24 ALA B N 1
ATOM 1465 C CA . ALA B 1 24 ? 12.125 -10.875 -8.531 1 97.56 24 ALA B CA 1
ATOM 1466 C C . ALA B 1 24 ? 12.672 -9.555 -7.992 1 97.56 24 ALA B C 1
ATOM 1468 O O . ALA B 1 24 ? 13.805 -9.5 -7.508 1 97.56 24 ALA B O 1
ATOM 1469 N N . LEU B 1 25 ? 11.883 -8.539 -8.109 1 96.81 25 LEU B N 1
ATOM 1470 C CA . LEU B 1 25 ? 12.281 -7.242 -7.578 1 96.81 25 LEU B CA 1
ATOM 1471 C C . LEU B 1 25 ? 12.422 -7.293 -6.059 1 96.81 25 LEU B C 1
ATOM 1473 O O . LEU B 1 25 ? 13.367 -6.738 -5.5 1 96.81 25 LEU B O 1
ATOM 1477 N N . MET B 1 26 ? 11.492 -7.945 -5.414 1 98.19 26 MET B N 1
ATOM 1478 C CA . MET B 1 26 ? 11.555 -8.086 -3.961 1 98.19 26 MET B CA 1
ATOM 1479 C C . MET B 1 26 ? 12.828 -8.82 -3.539 1 98.19 26 MET B C 1
ATOM 1481 O O . MET B 1 26 ? 13.523 -8.383 -2.627 1 98.19 26 MET B O 1
ATOM 1485 N N . GLN B 1 27 ? 13.109 -9.852 -4.23 1 98.38 27 GLN B N 1
ATOM 1486 C CA . GLN B 1 27 ? 14.289 -10.641 -3.92 1 98.38 27 GLN B CA 1
ATOM 1487 C C . GLN B 1 27 ? 15.57 -9.859 -4.195 1 98.38 27 GLN B C 1
ATOM 1489 O O . GLN B 1 27 ? 16.547 -9.969 -3.457 1 98.38 27 GLN B O 1
ATOM 1494 N N . GLY B 1 28 ? 15.547 -9.109 -5.246 1 97.88 28 GLY B N 1
ATOM 1495 C CA . GLY B 1 28 ? 16.656 -8.219 -5.496 1 97.88 28 GLY B CA 1
ATOM 1496 C C . GLY B 1 28 ? 16.859 -7.188 -4.402 1 97.88 28 GLY B C 1
ATOM 1497 O O . GLY B 1 28 ? 18 -6.918 -3.994 1 97.88 28 GLY B O 1
ATOM 1498 N N . ALA B 1 29 ? 15.797 -6.613 -3.961 1 98 29 ALA B N 1
ATOM 1499 C CA . ALA B 1 29 ? 15.844 -5.66 -2.857 1 98 29 ALA B CA 1
ATOM 1500 C C . ALA B 1 29 ? 16.406 -6.305 -1.599 1 98 29 ALA B C 1
ATOM 1502 O O . ALA B 1 29 ? 17.172 -5.68 -0.862 1 98 29 ALA B O 1
ATOM 1503 N N . MET B 1 30 ? 16 -7.52 -1.374 1 98 30 MET B N 1
ATOM 1504 C CA . MET B 1 30 ? 16.484 -8.258 -0.214 1 98 30 MET B CA 1
ATOM 1505 C C . MET B 1 30 ? 18 -8.422 -0.278 1 98 30 MET B C 1
ATOM 1507 O O . MET B 1 30 ? 18.703 -8.219 0.72 1 98 30 MET B O 1
ATOM 1511 N N . LYS B 1 31 ? 18.453 -8.75 -1.402 1 97.69 31 LYS B N 1
ATOM 1512 C CA . LYS B 1 31 ? 19.891 -8.906 -1.572 1 97.69 31 LYS B CA 1
ATOM 1513 C C . LYS B 1 31 ? 20.625 -7.59 -1.331 1 97.69 31 LYS B C 1
ATOM 1515 O O . LYS B 1 31 ? 21.672 -7.566 -0.687 1 97.69 31 LYS B O 1
ATOM 1520 N N . GLU B 1 32 ? 20.078 -6.566 -1.872 1 96.94 32 GLU B N 1
ATOM 1521 C CA . GLU B 1 32 ? 20.703 -5.262 -1.66 1 96.94 32 GLU B CA 1
ATOM 1522 C C . GLU B 1 32 ? 20.625 -4.855 -0.191 1 96.94 32 GLU B C 1
ATOM 1524 O O . GLU B 1 32 ? 21.578 -4.25 0.331 1 96.94 32 GLU B O 1
ATOM 1529 N N . TYR B 1 33 ? 19.562 -5.168 0.422 1 96.94 33 TYR B N 1
ATOM 1530 C CA . TYR B 1 33 ? 19.406 -4.855 1.837 1 96.94 33 TYR B CA 1
ATOM 1531 C C . TYR B 1 33 ? 20.469 -5.539 2.674 1 96.94 33 TYR B C 1
ATOM 1533 O O . TYR B 1 33 ? 21.016 -4.945 3.605 1 96.94 33 TYR B O 1
ATOM 1541 N N . GLU B 1 34 ? 20.75 -6.703 2.422 1 96.44 34 GLU B N 1
ATOM 1542 C CA . GLU B 1 34 ? 21.734 -7.465 3.168 1 96.44 34 GLU B CA 1
ATOM 1543 C C . GLU B 1 34 ? 23.109 -6.797 3.092 1 96.44 34 GLU B C 1
ATOM 1545 O O . GLU B 1 34 ? 23.906 -6.895 4.031 1 96.44 34 GLU B O 1
ATOM 1550 N N . LYS B 1 35 ? 23.297 -6.039 2.023 1 95.19 35 LYS B N 1
ATOM 1551 C CA . LYS B 1 35 ? 24.594 -5.391 1.826 1 95.19 35 LYS B CA 1
ATOM 1552 C C . LYS B 1 35 ? 24.609 -4 2.453 1 95.19 35 LYS B C 1
ATOM 1554 O O . LYS B 1 35 ? 25.672 -3.529 2.898 1 95.19 35 LYS B O 1
ATOM 1559 N N . THR B 1 36 ? 23.516 -3.342 2.5 1 94.56 36 THR B N 1
ATOM 1560 C CA . THR B 1 36 ? 23.516 -1.921 2.83 1 94.56 36 THR B CA 1
ATOM 1561 C C . THR B 1 36 ? 22.828 -1.676 4.168 1 94.56 36 THR B C 1
ATOM 1563 O O . THR B 1 36 ? 23.047 -0.637 4.797 1 94.56 36 THR B O 1
ATOM 1566 N N . ASN B 1 37 ? 21.875 -2.605 4.559 1 94.56 37 ASN B N 1
ATOM 1567 C CA . ASN B 1 37 ? 21.031 -2.457 5.742 1 94.56 37 ASN B CA 1
ATOM 1568 C C . ASN B 1 37 ? 20.25 -1.153 5.715 1 94.56 37 ASN B C 1
ATOM 1570 O O . ASN B 1 37 ? 20.078 -0.502 6.746 1 94.56 37 ASN B O 1
ATOM 1574 N N . SER B 1 38 ? 19.875 -0.685 4.535 1 95.44 38 SER B N 1
ATOM 1575 C CA . SER B 1 38 ? 19.125 0.561 4.359 1 95.44 38 SER B CA 1
ATOM 1576 C C . SER B 1 38 ? 17.672 0.409 4.793 1 95.44 38 SER B C 1
ATOM 1578 O O . SER B 1 38 ? 16.953 -0.43 4.262 1 95.44 38 SER B O 1
ATOM 1580 N N . ILE B 1 39 ? 17.219 1.313 5.641 1 95.12 39 ILE B N 1
ATOM 1581 C CA . ILE B 1 39 ? 15.844 1.266 6.109 1 95.12 39 ILE B CA 1
ATOM 1582 C C . ILE B 1 39 ? 14.891 1.602 4.961 1 95.12 39 ILE B C 1
ATOM 1584 O O . ILE B 1 39 ? 13.719 1.218 4.984 1 95.12 39 ILE B O 1
ATOM 1588 N N . TYR B 1 40 ? 15.375 2.309 4.004 1 96.5 40 TYR B N 1
ATOM 1589 C CA . TYR B 1 40 ? 14.547 2.695 2.867 1 96.5 40 TYR B CA 1
ATOM 1590 C C . TYR B 1 40 ? 14.328 1.517 1.925 1 96.5 40 TYR B C 1
ATOM 1592 O O . TYR B 1 40 ? 13.25 1.372 1.341 1 96.5 40 TYR B O 1
ATOM 1600 N N . ILE B 1 41 ? 15.375 0.681 1.815 1 96.94 41 ILE B N 1
ATOM 1601 C CA . ILE B 1 41 ? 15.234 -0.541 1.03 1 96.94 41 ILE B CA 1
ATOM 1602 C C . ILE B 1 41 ? 14.273 -1.497 1.733 1 96.94 41 ILE B C 1
ATOM 1604 O O . ILE B 1 41 ? 13.469 -2.166 1.083 1 96.94 41 ILE B O 1
ATOM 1608 N N . LYS B 1 42 ? 14.391 -1.495 3.012 1 96.38 42 LYS B N 1
ATOM 1609 C CA . LYS B 1 42 ? 13.445 -2.293 3.789 1 96.38 42 LYS B CA 1
ATOM 1610 C C . LYS B 1 42 ? 12.008 -1.914 3.463 1 96.38 42 LYS B C 1
ATOM 1612 O O . LYS B 1 42 ? 11.156 -2.787 3.285 1 96.38 42 LYS B O 1
ATOM 1617 N N . ARG B 1 43 ? 11.742 -0.67 3.377 1 95.69 43 ARG B N 1
ATOM 1618 C CA . ARG B 1 43 ? 10.398 -0.204 3.027 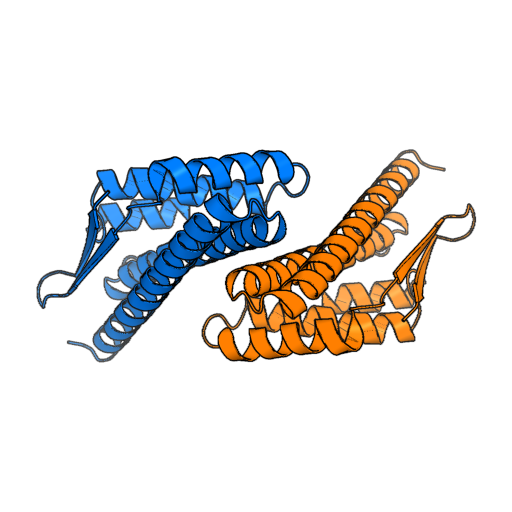1 95.69 43 ARG B CA 1
ATOM 1619 C C . ARG B 1 43 ? 10.016 -0.652 1.622 1 95.69 43 ARG B C 1
ATOM 1621 O O . ARG B 1 43 ? 8.852 -0.97 1.364 1 95.69 43 ARG B O 1
ATOM 1628 N N . GLY B 1 44 ? 11.016 -0.64 0.764 1 96.38 44 GLY B N 1
ATOM 1629 C CA . GLY B 1 44 ? 10.773 -1.15 -0.576 1 96.38 44 GLY B CA 1
ATOM 1630 C C . GLY B 1 44 ? 10.367 -2.613 -0.593 1 96.38 44 GLY B C 1
ATOM 1631 O O . GLY B 1 44 ? 9.461 -3.002 -1.324 1 96.38 44 GLY B O 1
ATOM 1632 N N . ILE B 1 45 ? 11 -3.373 0.235 1 97.62 45 ILE B N 1
ATOM 1633 C CA . ILE B 1 45 ? 10.695 -4.797 0.334 1 97.62 45 ILE B CA 1
ATOM 1634 C C . ILE B 1 45 ? 9.242 -4.984 0.763 1 97.62 45 ILE B C 1
ATOM 1636 O O . ILE B 1 45 ? 8.516 -5.785 0.173 1 97.62 45 ILE B O 1
ATOM 1640 N N . ILE B 1 46 ? 8.859 -4.238 1.717 1 96.06 46 ILE B N 1
ATOM 1641 C CA . ILE B 1 46 ? 7.48 -4.316 2.203 1 96.06 46 ILE B CA 1
ATOM 1642 C C . ILE B 1 46 ? 6.516 -3.926 1.085 1 96.06 46 ILE B C 1
ATOM 1644 O O . ILE B 1 46 ? 5.457 -4.535 0.933 1 96.06 46 ILE B O 1
ATOM 1648 N N . GLY B 1 47 ? 6.875 -2.941 0.324 1 94.44 47 GLY B N 1
ATOM 1649 C CA . GLY B 1 47 ? 6.055 -2.533 -0.807 1 94.44 47 GLY B CA 1
ATOM 1650 C C . GLY B 1 47 ? 5.902 -3.619 -1.854 1 94.44 47 GLY B C 1
ATOM 1651 O O . GLY B 1 47 ? 4.797 -3.885 -2.326 1 94.44 47 GLY B O 1
ATOM 1652 N N . TYR B 1 48 ? 6.965 -4.234 -2.211 1 96.44 48 TYR B N 1
ATOM 1653 C CA . TYR B 1 48 ? 6.922 -5.324 -3.18 1 96.44 48 TYR B CA 1
ATOM 1654 C C . TYR B 1 48 ? 6.094 -6.492 -2.656 1 96.44 48 TYR B C 1
ATOM 1656 O O . TYR B 1 48 ? 5.359 -7.125 -3.414 1 96.44 48 TYR B O 1
ATOM 1664 N N . TYR B 1 49 ? 6.246 -6.75 -1.369 1 97.5 49 TYR B N 1
ATOM 1665 C CA . TYR B 1 49 ? 5.469 -7.809 -0.735 1 97.5 49 TYR B CA 1
ATOM 1666 C C . TYR B 1 49 ? 3.977 -7.559 -0.893 1 97.5 49 TYR B C 1
ATOM 1668 O O . TYR B 1 49 ? 3.219 -8.469 -1.232 1 97.5 49 TYR B O 1
ATOM 1676 N N . GLN B 1 50 ? 3.615 -6.367 -0.626 1 93.88 50 GLN B N 1
ATOM 1677 C CA . GLN B 1 50 ? 2.209 -6.004 -0.757 1 93.88 50 GLN B CA 1
ATOM 1678 C C . GLN B 1 50 ? 1.726 -6.18 -2.193 1 93.88 50 GLN B C 1
ATOM 1680 O O . GLN B 1 50 ? 0.653 -6.738 -2.43 1 93.88 50 GLN B O 1
ATOM 1685 N N . ASP B 1 51 ? 2.471 -5.664 -3.115 1 92.31 51 ASP B N 1
ATOM 1686 C CA . ASP B 1 51 ? 2.1 -5.758 -4.523 1 92.31 51 ASP B CA 1
ATOM 1687 C C . ASP B 1 51 ? 2.008 -7.215 -4.973 1 92.31 51 ASP B C 1
ATOM 1689 O O . ASP B 1 51 ? 1.057 -7.598 -5.656 1 92.31 51 ASP B O 1
ATOM 1693 N N . PHE B 1 52 ? 2.994 -7.996 -4.57 1 96.25 52 PHE B N 1
ATOM 1694 C CA . PHE B 1 52 ? 3.027 -9.406 -4.926 1 96.25 52 PHE B CA 1
ATOM 1695 C C . PHE B 1 52 ? 1.774 -10.125 -4.434 1 96.25 52 PHE B C 1
ATOM 1697 O O . PHE B 1 52 ? 1.155 -10.883 -5.176 1 96.25 52 PHE B O 1
ATOM 1704 N N . THR B 1 53 ? 1.437 -9.844 -3.217 1 96.69 53 THR B N 1
ATOM 1705 C CA . THR B 1 53 ? 0.265 -10.469 -2.611 1 96.69 53 THR B CA 1
ATOM 1706 C C . THR B 1 53 ? -1 -10.109 -3.387 1 96.69 53 THR B C 1
ATOM 1708 O O . THR B 1 53 ? -1.85 -10.969 -3.631 1 96.69 53 THR B O 1
ATOM 1711 N N . GLU B 1 54 ? -1.098 -8.867 -3.781 1 93.25 54 GLU B N 1
ATOM 1712 C CA . GLU B 1 54 ? -2.258 -8.43 -4.551 1 93.25 54 GLU B CA 1
ATOM 1713 C C . GLU B 1 54 ? -2.34 -9.148 -5.891 1 93.25 54 GLU B C 1
ATOM 1715 O O . GLU B 1 54 ? -3.42 -9.562 -6.316 1 93.25 54 GLU B O 1
ATOM 1720 N N . TYR B 1 55 ? -1.224 -9.281 -6.523 1 93.56 55 TYR B N 1
ATOM 1721 C CA . TYR B 1 55 ? -1.209 -9.961 -7.812 1 93.56 55 TYR B CA 1
ATOM 1722 C C . TYR B 1 55 ? -1.61 -11.422 -7.668 1 93.56 55 TYR B C 1
ATOM 1724 O O . TYR B 1 55 ? -2.273 -11.984 -8.547 1 93.56 55 TYR B O 1
ATOM 1732 N N . ILE B 1 56 ? -1.202 -12.031 -6.598 1 96.75 56 ILE B N 1
ATOM 1733 C CA . ILE B 1 56 ? -1.568 -13.422 -6.336 1 96.75 56 ILE B CA 1
ATOM 1734 C C . I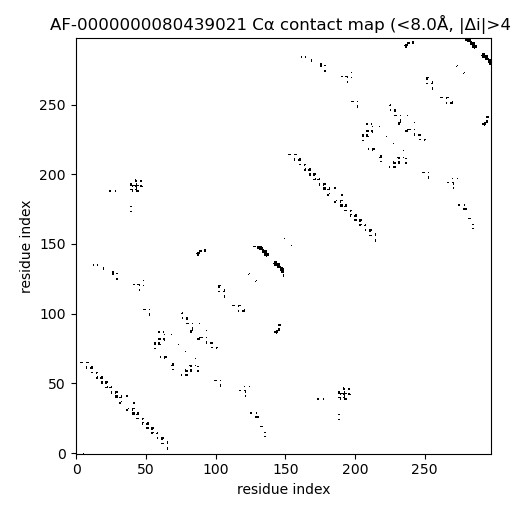LE B 1 56 ? -3.084 -13.539 -6.195 1 96.75 56 ILE B C 1
ATOM 1736 O O . ILE B 1 56 ? -3.705 -14.414 -6.805 1 96.75 56 ILE B O 1
ATOM 1740 N N . ILE B 1 57 ? -3.629 -12.68 -5.422 1 96.31 57 ILE B N 1
ATOM 1741 C CA . ILE B 1 57 ? -5.07 -12.695 -5.207 1 96.31 57 ILE B CA 1
ATOM 1742 C C . ILE B 1 57 ? -5.793 -12.445 -6.531 1 96.31 57 ILE B C 1
ATOM 1744 O O . ILE B 1 57 ? -6.758 -13.148 -6.859 1 96.31 57 ILE B O 1
ATOM 1748 N N . ASP B 1 58 ? -5.344 -11.516 -7.305 1 93.5 58 ASP B N 1
ATOM 1749 C CA . ASP B 1 58 ? -5.938 -11.172 -8.594 1 93.5 58 ASP B CA 1
ATOM 1750 C C . ASP B 1 58 ? -5.898 -12.359 -9.555 1 93.5 58 ASP B C 1
ATOM 1752 O O . ASP B 1 58 ? -6.844 -12.578 -10.312 1 93.5 58 ASP B O 1
ATOM 1756 N N . MET B 1 59 ? -4.805 -13.031 -9.531 1 95.56 59 MET B N 1
ATOM 1757 C CA . MET B 1 59 ? -4.672 -14.211 -10.383 1 95.56 59 MET B CA 1
ATOM 1758 C C . MET B 1 59 ? -5.691 -15.281 -10 1 95.56 59 MET B C 1
ATOM 1760 O O . MET B 1 59 ? -6.336 -15.867 -10.867 1 95.56 59 MET B O 1
ATOM 1764 N N . CYS B 1 60 ? -5.793 -15.453 -8.727 1 97.06 60 CYS B N 1
ATOM 1765 C CA . CYS B 1 60 ? -6.762 -16.422 -8.242 1 97.06 60 CYS B CA 1
ATOM 1766 C C . CYS B 1 60 ? -8.18 -16.031 -8.625 1 97.06 60 CYS B C 1
ATOM 1768 O O . CYS B 1 60 ? -8.969 -16.859 -9.078 1 97.06 60 CYS B O 1
ATOM 1770 N N . GLU B 1 61 ? -8.508 -14.781 -8.516 1 95.88 61 GLU B N 1
ATOM 1771 C CA . GLU B 1 61 ? -9.82 -14.273 -8.906 1 95.88 61 GLU B CA 1
ATOM 1772 C C . GLU B 1 61 ? -10.07 -14.469 -10.398 1 95.88 61 GLU B C 1
ATOM 1774 O O . GLU B 1 61 ? -11.164 -14.867 -10.797 1 95.88 61 GLU B O 1
ATOM 1779 N N . THR B 1 62 ? -9.133 -14.133 -11.148 1 94.31 62 THR B N 1
ATOM 1780 C CA . THR B 1 62 ? -9.242 -14.273 -12.594 1 94.31 62 THR B CA 1
ATOM 1781 C C . THR B 1 62 ? -9.484 -15.734 -12.984 1 94.31 62 THR B C 1
ATOM 1783 O O . THR B 1 62 ? -10.32 -16.016 -13.844 1 94.31 62 THR B O 1
ATOM 1786 N N . TYR B 1 63 ? -8.734 -16.641 -12.367 1 95.25 63 TYR B N 1
ATOM 1787 C CA . TYR B 1 63 ? -8.93 -18.062 -12.609 1 95.25 63 TYR B CA 1
ATOM 1788 C C . TYR B 1 63 ? -10.352 -18.484 -12.273 1 95.25 63 TYR B C 1
ATOM 1790 O O . TYR B 1 63 ? -10.992 -19.203 -13.039 1 95.25 63 TYR B O 1
ATOM 1798 N N . LEU B 1 64 ? -10.82 -18.031 -11.141 1 95.81 64 LEU B N 1
ATOM 1799 C CA . LEU B 1 64 ? -12.172 -18.375 -10.711 1 95.81 64 LEU B CA 1
ATOM 1800 C C . LEU B 1 64 ? -13.211 -17.812 -11.672 1 95.81 64 LEU B C 1
ATOM 1802 O O . LEU B 1 64 ? -14.227 -18.453 -11.945 1 95.81 64 LEU B O 1
ATOM 1806 N N . ALA B 1 65 ? -13 -16.641 -12.156 1 92.94 65 ALA B N 1
ATOM 1807 C CA . ALA B 1 65 ? -13.906 -16.047 -13.125 1 92.94 65 ALA B CA 1
ATOM 1808 C C . ALA B 1 65 ? -13.906 -16.828 -14.438 1 92.94 65 ALA B C 1
ATOM 1810 O O . ALA B 1 65 ? -14.969 -17.078 -15.008 1 92.94 65 ALA B O 1
ATOM 1811 N N . MET B 1 66 ? -12.75 -17.25 -14.844 1 90.88 66 MET B N 1
ATOM 1812 C CA . MET B 1 66 ? -12.617 -17.938 -16.125 1 90.88 66 MET B CA 1
ATOM 1813 C C . MET B 1 66 ? -13.266 -19.312 -16.078 1 90.88 66 MET B C 1
ATOM 1815 O O . MET B 1 66 ? -13.688 -19.844 -17.109 1 90.88 66 MET B O 1
ATOM 1819 N N . THR B 1 67 ? -13.367 -19.844 -14.977 1 92 67 THR B N 1
ATOM 1820 C CA . THR B 1 67 ? -13.906 -21.188 -14.82 1 92 67 THR B CA 1
ATOM 1821 C C . THR B 1 67 ? -15.328 -21.141 -14.266 1 92 67 THR B C 1
ATOM 1823 O O . THR B 1 67 ? -15.883 -22.172 -13.859 1 92 67 THR B O 1
ATOM 1826 N N . ASP B 1 68 ? -15.906 -19.875 -14.094 1 91.88 68 ASP B N 1
ATOM 1827 C CA . ASP B 1 68 ? -17.281 -19.609 -13.664 1 91.88 68 ASP B CA 1
ATOM 1828 C C . ASP B 1 68 ? -17.484 -20.016 -12.211 1 91.88 68 ASP B C 1
ATOM 1830 O O . ASP B 1 68 ? -18.516 -20.578 -11.852 1 91.88 68 ASP B O 1
ATOM 1834 N N . ASN B 1 69 ? -16.484 -19.781 -11.391 1 94.38 69 ASN B N 1
ATOM 1835 C CA . ASN B 1 69 ? -16.531 -20.109 -9.969 1 94.38 69 ASN B CA 1
ATOM 1836 C C . ASN B 1 69 ? -16.328 -18.859 -9.102 1 94.38 69 ASN B C 1
ATOM 1838 O O . ASN B 1 69 ? -16.078 -18.984 -7.898 1 94.38 69 ASN B O 1
ATOM 1842 N N . TYR B 1 70 ? -16.328 -17.766 -9.766 1 92.75 70 TYR B N 1
ATOM 1843 C CA . TYR B 1 70 ? -16.125 -16.516 -9.039 1 92.75 70 TYR B CA 1
ATOM 1844 C C . TYR B 1 70 ? -17.375 -16.125 -8.266 1 92.75 70 TYR B C 1
ATOM 1846 O O . TYR B 1 70 ? -1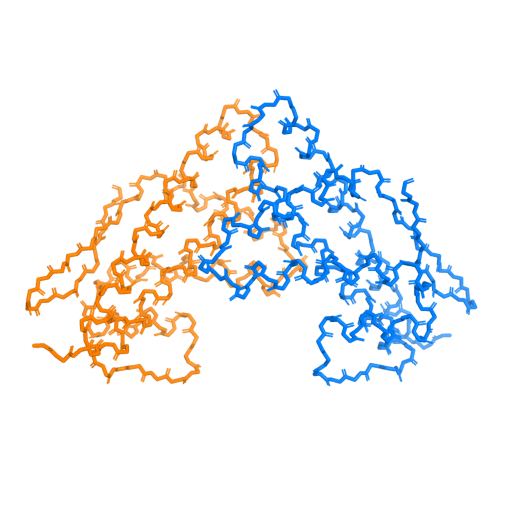8.5 -16.297 -8.75 1 92.75 70 TYR B O 1
ATOM 1854 N N . GLU B 1 71 ? -17.266 -15.695 -7.062 1 92.56 71 GLU B N 1
ATOM 1855 C CA . GLU B 1 71 ? -18.312 -15.125 -6.223 1 92.56 71 GLU B CA 1
ATOM 1856 C C . GLU B 1 71 ? -17.906 -13.75 -5.695 1 92.56 71 GLU B C 1
ATOM 1858 O O . GLU B 1 71 ? -16.781 -13.57 -5.219 1 92.56 71 GLU B O 1
ATOM 1863 N N . ASP B 1 72 ? -18.797 -12.852 -5.727 1 90.31 72 ASP B N 1
ATOM 1864 C CA . ASP B 1 72 ? -18.531 -11.492 -5.266 1 90.31 72 ASP B CA 1
ATOM 1865 C C . ASP B 1 72 ? -18.391 -11.445 -3.744 1 90.31 72 ASP B C 1
ATOM 1867 O O . ASP B 1 72 ? -19.062 -12.188 -3.031 1 90.31 72 ASP B O 1
ATOM 1871 N N . GLY B 1 73 ? -17.531 -10.547 -3.316 1 91.06 73 GLY B N 1
ATOM 1872 C CA . GLY B 1 73 ? -17.469 -10.234 -1.896 1 91.06 73 GLY B CA 1
ATOM 1873 C C . GLY B 1 73 ? -16.547 -11.156 -1.125 1 91.06 73 GLY B C 1
ATOM 1874 O O . GLY B 1 73 ? -16.5 -11.109 0.106 1 91.06 73 GLY B O 1
ATOM 1875 N N . LEU B 1 74 ? -15.82 -12.016 -1.768 1 93.88 74 LEU B N 1
ATOM 1876 C CA . LEU B 1 74 ? -14.898 -12.906 -1.08 1 93.88 74 LEU B CA 1
ATOM 1877 C C . LEU B 1 74 ? -13.656 -12.156 -0.618 1 93.88 74 LEU B C 1
ATOM 1879 O O . LEU B 1 74 ? -13.156 -11.273 -1.327 1 93.88 74 LEU B O 1
ATOM 1883 N N . SER B 1 75 ? -13.219 -12.508 0.577 1 94.56 75 SER B N 1
ATOM 1884 C CA . SER B 1 75 ? -11.945 -11.984 1.061 1 94.56 75 SER B CA 1
ATOM 1885 C C . SER B 1 75 ? -10.766 -12.625 0.331 1 94.56 75 SER B C 1
ATOM 1887 O O . SER B 1 75 ? -10.93 -13.656 -0.326 1 94.56 75 SER B O 1
ATOM 1889 N N . GLY B 1 76 ? -9.648 -12 0.512 1 95.56 76 GLY B N 1
ATOM 1890 C CA . GLY B 1 76 ? -8.438 -12.562 -0.075 1 95.56 76 GLY B CA 1
ATOM 1891 C C . GLY B 1 76 ? -8.172 -13.992 0.363 1 95.56 76 GLY B C 1
ATOM 1892 O O . GLY B 1 76 ? -7.801 -14.836 -0.454 1 95.56 76 GLY B O 1
ATOM 1893 N N . LEU B 1 77 ? -8.383 -14.273 1.598 1 97.62 77 LEU B N 1
ATOM 1894 C CA . LEU B 1 77 ? -8.164 -15.609 2.145 1 97.62 77 LEU B CA 1
ATOM 1895 C C . LEU B 1 77 ? -9.125 -16.609 1.522 1 97.62 77 LEU B C 1
ATOM 1897 O O . LEU B 1 77 ? -8.727 -17.719 1.173 1 97.62 77 LEU B O 1
ATOM 1901 N N . GLN B 1 78 ? -10.344 -16.234 1.358 1 97.88 78 GLN B N 1
ATOM 1902 C CA . GLN B 1 78 ? -11.352 -17.109 0.768 1 97.88 78 GLN B CA 1
ATOM 1903 C C . GLN B 1 78 ? -11.055 -17.375 -0.705 1 97.88 78 GLN B C 1
ATOM 1905 O O . GLN B 1 78 ? -11.273 -18.484 -1.195 1 97.88 78 GLN B O 1
ATOM 1910 N N . ILE B 1 79 ? -10.578 -16.344 -1.326 1 97.94 79 ILE B N 1
ATOM 1911 C CA . ILE B 1 79 ? -10.242 -16.469 -2.74 1 97.94 79 ILE B CA 1
ATOM 1912 C C . ILE B 1 79 ? -9.141 -17.5 -2.922 1 97.94 79 ILE B C 1
ATOM 1914 O O . ILE B 1 79 ? -9.227 -18.359 -3.803 1 97.94 79 ILE B O 1
ATOM 1918 N N . ILE B 1 80 ? -8.141 -17.469 -2.059 1 98.31 80 ILE B N 1
ATOM 1919 C CA . ILE B 1 80 ? -7.027 -18.406 -2.131 1 98.31 80 ILE B CA 1
ATOM 1920 C C . ILE B 1 80 ? -7.535 -19.828 -1.889 1 98.31 80 ILE B C 1
ATOM 1922 O O . ILE B 1 80 ? -7.172 -20.75 -2.613 1 98.31 80 ILE B O 1
ATOM 1926 N N . LYS B 1 81 ? -8.391 -19.969 -0.958 1 98.19 81 LYS B N 1
ATOM 1927 C CA . LYS B 1 81 ? -8.93 -21.297 -0.636 1 98.19 81 LYS B CA 1
ATOM 1928 C C . LYS B 1 81 ? -9.75 -21.844 -1.797 1 98.19 81 LYS B C 1
ATOM 1930 O O . LYS B 1 81 ? -9.625 -23.016 -2.15 1 98.19 81 LYS B O 1
ATOM 1935 N N . LYS B 1 82 ? -10.555 -21.031 -2.381 1 98.06 82 LYS B N 1
ATOM 1936 C CA . LYS B 1 82 ? -11.391 -21.453 -3.494 1 98.06 82 LYS B CA 1
ATOM 1937 C C . LYS B 1 82 ? -10.547 -21.812 -4.711 1 98.06 82 LYS B C 1
ATOM 1939 O O . LYS B 1 82 ? -10.891 -22.719 -5.473 1 98.06 82 LYS B O 1
ATOM 1944 N N . ALA B 1 83 ? -9.516 -21.062 -4.883 1 97.62 83 ALA B N 1
ATOM 1945 C CA . ALA B 1 83 ? -8.617 -21.344 -6 1 97.62 83 ALA B CA 1
ATOM 1946 C C . ALA B 1 83 ? -8.031 -22.75 -5.891 1 97.62 83 ALA B C 1
ATOM 1948 O O . ALA B 1 83 ? -7.801 -23.422 -6.902 1 97.62 83 ALA B O 1
ATOM 1949 N N . ASN B 1 84 ? -7.723 -23.156 -4.703 1 97.81 84 ASN B N 1
ATOM 1950 C CA . ASN B 1 84 ? -7.273 -24.531 -4.492 1 97.81 84 ASN B CA 1
ATOM 1951 C C . ASN B 1 84 ? -8.391 -25.531 -4.77 1 97.81 84 ASN B C 1
ATOM 1953 O O . ASN B 1 84 ? -8.172 -26.531 -5.461 1 97.81 84 ASN B O 1
ATOM 1957 N N . ILE B 1 85 ? -9.57 -25.25 -4.238 1 97.69 85 ILE B N 1
ATOM 1958 C CA . ILE B 1 85 ? -10.711 -26.141 -4.391 1 97.69 85 ILE B CA 1
ATOM 1959 C C . ILE B 1 85 ? -10.953 -26.422 -5.871 1 97.69 85 ILE B C 1
ATOM 1961 O O . ILE B 1 85 ? -11.234 -27.562 -6.254 1 97.69 85 ILE B O 1
ATOM 1965 N N . TYR B 1 86 ? -10.695 -25.453 -6.684 1 96.75 86 TYR B N 1
ATOM 1966 C CA . TYR B 1 86 ? -11.055 -25.594 -8.086 1 96.75 86 TYR B CA 1
ATOM 1967 C C . TYR B 1 86 ? -9.812 -25.875 -8.938 1 96.75 86 TYR B C 1
ATOM 1969 O O . TYR B 1 86 ? -9.883 -25.859 -10.164 1 96.75 86 TYR B O 1
ATOM 1977 N N . GLY B 1 87 ? -8.695 -26.016 -8.273 1 96.12 87 GLY B N 1
ATOM 1978 C CA . GLY B 1 87 ? -7.598 -26.703 -8.938 1 96.12 87 GLY B CA 1
ATOM 1979 C C . GLY B 1 87 ? -6.523 -25.766 -9.445 1 96.12 87 GLY B C 1
ATOM 1980 O O . GLY B 1 87 ? -5.574 -26.203 -10.109 1 96.12 87 GLY B O 1
ATOM 1981 N N . PHE B 1 88 ? -6.598 -24.453 -9.164 1 97.44 88 PHE B N 1
ATOM 1982 C CA . PHE B 1 88 ? -5.59 -23.531 -9.664 1 97.44 88 PHE B CA 1
ATOM 1983 C C . PHE B 1 88 ? -4.262 -23.734 -8.945 1 97.44 88 PHE B C 1
ATOM 1985 O O . PHE B 1 88 ? -3.195 -23.625 -9.555 1 97.44 88 PHE B O 1
ATOM 1992 N N . ILE B 1 89 ? -4.273 -23.984 -7.652 1 97.88 89 ILE B N 1
ATOM 1993 C CA . ILE B 1 89 ? -3.1 -24.219 -6.82 1 97.88 89 ILE B CA 1
ATOM 1994 C C . ILE B 1 89 ? -3.314 -25.469 -5.969 1 97.88 89 ILE B C 1
ATOM 1996 O O . ILE B 1 89 ? -4.453 -25.906 -5.762 1 97.88 89 ILE B O 1
ATOM 2000 N N . ASP B 1 90 ? -2.244 -26.062 -5.543 1 97.06 90 ASP B N 1
ATOM 2001 C CA . ASP B 1 90 ? -2.391 -27.234 -4.688 1 97.06 90 ASP B CA 1
ATOM 2002 C C . ASP B 1 90 ? -2.463 -26.844 -3.217 1 97.06 90 ASP B C 1
ATOM 2004 O O . ASP B 1 90 ? -2.412 -25.656 -2.883 1 97.06 90 ASP B O 1
ATOM 2008 N N . PHE B 1 91 ? -2.602 -27.797 -2.387 1 97.31 91 PHE B N 1
ATOM 2009 C CA . PHE B 1 91 ? -2.865 -27.562 -0.972 1 97.31 91 PHE B CA 1
ATOM 2010 C C . PHE B 1 91 ? -1.652 -26.938 -0.289 1 97.31 91 PHE B C 1
ATOM 2012 O O . PHE B 1 91 ? -1.796 -26.078 0.581 1 97.31 91 PHE B O 1
ATOM 2019 N N . GLU B 1 92 ? -0.478 -27.344 -0.587 1 96.44 92 GLU B N 1
ATOM 2020 C CA . GLU B 1 92 ? 0.735 -26.812 0.027 1 96.44 92 GLU B CA 1
ATOM 2021 C C . GLU B 1 92 ? 0.94 -25.344 -0.336 1 96.44 92 GLU B C 1
ATOM 2023 O O . GLU B 1 92 ? 1.29 -24.531 0.521 1 96.44 92 GLU B O 1
ATOM 2028 N N . LEU B 1 93 ? 0.763 -25.078 -1.607 1 97.19 93 LEU B N 1
ATOM 2029 C CA . LEU B 1 93 ? 0.869 -23.688 -2.041 1 97.19 93 LEU B CA 1
ATOM 2030 C C . LEU B 1 93 ? -0.214 -22.828 -1.396 1 97.19 93 LEU B C 1
ATOM 2032 O O . LEU B 1 93 ? 0.027 -21.672 -1.054 1 97.19 93 LEU B O 1
ATOM 2036 N N . GLU B 1 94 ? -1.433 -23.375 -1.254 1 97.81 94 GLU B N 1
ATOM 2037 C CA . GLU B 1 94 ? -2.49 -22.656 -0.549 1 97.81 94 GLU B CA 1
ATOM 2038 C C . GLU B 1 94 ? -2.035 -22.234 0.842 1 97.81 94 GLU B C 1
ATOM 2040 O O . GLU B 1 94 ? -2.176 -21.062 1.214 1 97.81 94 GLU B O 1
ATOM 2045 N N . LYS B 1 95 ? -1.524 -23.188 1.579 1 97.44 95 LYS B N 1
ATOM 2046 C CA . LYS B 1 95 ? -1.079 -22.906 2.939 1 97.44 95 LYS B CA 1
ATOM 2047 C C . LYS B 1 95 ? -0.035 -21.797 2.953 1 97.44 95 LYS B C 1
ATOM 2049 O O . LYS B 1 95 ? -0.077 -20.906 3.809 1 97.44 95 LYS B O 1
ATOM 2054 N N . TYR B 1 96 ? 0.863 -21.922 2.033 1 97.38 96 TYR B N 1
ATOM 2055 C CA . TYR B 1 96 ? 1.937 -20.938 1.907 1 97.38 96 TYR B CA 1
ATOM 2056 C C . TYR B 1 96 ? 1.379 -19.547 1.6 1 97.38 96 TYR B C 1
ATOM 2058 O O . TYR B 1 96 ? 1.751 -18.562 2.244 1 97.38 96 TYR B O 1
ATOM 2066 N N . LEU B 1 97 ? 0.453 -19.469 0.7 1 98.12 97 LEU B N 1
ATOM 2067 C CA . LEU B 1 97 ? -0.107 -18.203 0.255 1 98.12 97 LEU B CA 1
ATOM 2068 C C . LEU B 1 97 ? -1.022 -17.609 1.321 1 98.12 97 LEU B C 1
ATOM 2070 O O . LEU B 1 97 ? -1.109 -16.391 1.461 1 98.12 97 LEU B O 1
ATOM 2074 N N . LEU B 1 98 ? -1.646 -18.438 2.064 1 98 98 LEU B N 1
ATOM 2075 C CA . LEU B 1 98 ? -2.516 -17.953 3.129 1 98 98 LEU B CA 1
ATOM 2076 C C . LEU B 1 98 ? -1.716 -17.172 4.172 1 98 98 LEU B C 1
ATOM 2078 O O . LEU B 1 98 ? -2.191 -16.172 4.707 1 98 98 LEU B O 1
ATOM 2082 N N . VAL B 1 99 ? -0.554 -17.641 4.445 1 97.25 99 VAL B N 1
ATOM 2083 C CA . VAL B 1 99 ? 0.296 -16.922 5.391 1 97.25 99 VAL B CA 1
ATOM 2084 C C . VAL B 1 99 ? 0.649 -15.547 4.832 1 97.25 99 VAL B C 1
ATOM 2086 O O . VAL B 1 99 ? 0.597 -14.547 5.547 1 97.25 99 VAL B O 1
ATOM 2089 N N . ILE B 1 100 ? 1.002 -15.508 3.582 1 97.69 100 ILE B N 1
ATOM 2090 C CA . ILE B 1 100 ? 1.375 -14.273 2.91 1 97.69 100 ILE B CA 1
ATOM 2091 C C . ILE B 1 100 ? 0.215 -13.281 2.977 1 97.69 100 ILE B C 1
ATOM 2093 O O . ILE B 1 100 ? 0.406 -12.117 3.336 1 97.69 100 ILE B O 1
ATOM 2097 N N . VAL B 1 101 ? -0.955 -13.727 2.689 1 97.31 101 VAL B N 1
ATOM 2098 C CA . VAL B 1 101 ? -2.131 -12.859 2.65 1 97.31 101 VAL B CA 1
ATOM 2099 C C . VAL B 1 101 ? -2.473 -12.391 4.062 1 97.31 101 VAL B C 1
ATOM 2101 O O . VAL B 1 101 ? -2.84 -11.234 4.266 1 97.31 101 VAL B O 1
ATOM 2104 N N . LYS B 1 102 ? -2.355 -13.25 5.023 1 96.19 102 LYS B N 1
ATOM 2105 C CA . LYS B 1 102 ? -2.646 -12.891 6.41 1 96.19 102 LYS B CA 1
ATOM 2106 C C . LYS B 1 102 ? -1.716 -11.781 6.895 1 96.19 102 LYS B C 1
ATOM 2108 O O . LYS B 1 102 ? -2.156 -10.836 7.551 1 96.19 102 LYS B O 1
ATOM 2113 N N . LEU B 1 103 ? -0.448 -11.914 6.602 1 95.25 103 LEU B N 1
ATOM 2114 C CA . LEU B 1 103 ? 0.53 -10.906 6.996 1 95.25 103 LEU B CA 1
ATOM 2115 C C . LEU B 1 103 ? 0.233 -9.57 6.32 1 95.25 103 LEU B C 1
ATOM 2117 O O . LEU B 1 103 ? 0.321 -8.516 6.957 1 95.25 103 LEU B O 1
ATOM 2121 N N . ARG B 1 104 ? -0.096 -9.617 5.098 1 94.25 104 ARG B N 1
ATOM 2122 C CA . ARG B 1 104 ? -0.446 -8.398 4.375 1 94.25 104 ARG B CA 1
ATOM 2123 C C . ARG B 1 104 ? -1.682 -7.742 4.977 1 94.25 104 ARG B C 1
ATOM 2125 O O . ARG B 1 104 ? -1.731 -6.52 5.117 1 94.25 104 ARG B O 1
ATOM 2132 N N . ASN B 1 105 ? -2.674 -8.539 5.281 1 91.06 105 ASN B N 1
ATOM 2133 C CA . ASN B 1 105 ? -3.9 -8.023 5.875 1 91.06 105 ASN B CA 1
ATOM 2134 C C . ASN B 1 105 ? -3.635 -7.352 7.219 1 91.06 105 ASN B C 1
ATOM 2136 O O . ASN B 1 105 ? -4.238 -6.324 7.539 1 91.06 105 ASN B O 1
ATOM 2140 N N . ARG B 1 106 ? -2.809 -7.922 7.949 1 88.44 106 ARG B N 1
ATOM 2141 C CA . ARG B 1 106 ? -2.445 -7.324 9.234 1 88.44 106 ARG B CA 1
ATOM 2142 C C . ARG B 1 106 ? -1.759 -5.977 9.031 1 88.44 106 ARG B C 1
ATOM 2144 O O . ARG B 1 106 ? -2.035 -5.023 9.758 1 88.44 106 ARG B O 1
ATOM 2151 N N . TYR B 1 107 ? -0.876 -5.902 8.047 1 88.25 107 TYR B N 1
ATOM 2152 C CA . TYR B 1 107 ? -0.16 -4.668 7.742 1 88.25 107 TYR B CA 1
ATOM 2153 C C . TYR B 1 107 ? -1.125 -3.566 7.324 1 88.25 107 TYR B C 1
ATOM 2155 O O . TYR B 1 107 ? -0.966 -2.41 7.723 1 88.25 107 TYR B O 1
ATOM 2163 N N . THR B 1 108 ? -2.061 -3.895 6.586 1 80.69 108 THR B N 1
ATOM 2164 C CA . THR B 1 108 ? -2.977 -2.92 6 1 80.69 108 THR B CA 1
ATOM 2165 C C . THR B 1 108 ? -4.012 -2.465 7.027 1 80.69 108 THR B C 1
ATOM 2167 O O . THR B 1 108 ? -4.477 -1.325 6.984 1 80.69 108 THR B O 1
ATOM 2170 N N . HIS B 1 109 ? -4.406 -3.246 7.871 1 75.62 109 HIS B N 1
ATOM 2171 C CA . HIS B 1 109 ? -5.523 -2.947 8.758 1 75.62 109 HIS B CA 1
ATOM 2172 C C . HIS B 1 109 ? -5.035 -2.479 10.125 1 75.62 109 HIS B C 1
ATOM 2174 O O . HIS B 1 109 ? -5.762 -1.795 10.844 1 75.62 109 HIS B O 1
ATOM 2180 N N . ASP B 1 110 ? -3.85 -2.855 10.445 1 67.5 110 ASP B N 1
ATOM 2181 C CA . ASP B 1 110 ? -3.334 -2.484 11.758 1 67.5 110 ASP B CA 1
ATOM 2182 C C . ASP B 1 110 ? -2.336 -1.335 11.656 1 67.5 110 ASP B C 1
ATOM 2184 O O . ASP B 1 110 ? -1.173 -1.48 12.039 1 67.5 110 ASP B O 1
ATOM 2188 N N . TYR B 1 111 ? -2.799 -0.279 11.258 1 59.66 111 TYR B N 1
ATOM 2189 C CA . TYR B 1 111 ? -1.94 0.861 10.961 1 59.66 111 TYR B CA 1
ATOM 2190 C C . TYR B 1 111 ? -1.164 1.3 12.195 1 59.66 111 TYR B C 1
ATOM 2192 O O . TYR B 1 111 ? -0.012 1.728 12.094 1 59.66 111 TYR B O 1
ATOM 2200 N N . TYR B 1 112 ? -1.703 0.962 13.328 1 56.81 112 TYR B N 1
ATOM 2201 C CA . TYR B 1 112 ? -1.068 1.475 14.531 1 56.81 112 TYR B CA 1
ATOM 2202 C C . TYR B 1 112 ? -0.004 0.51 15.039 1 56.81 112 TYR B C 1
ATOM 2204 O O . TYR B 1 112 ? 0.788 0.856 15.922 1 56.81 112 TYR B O 1
ATOM 2212 N N . LYS B 1 113 ? -0.086 -0.585 14.539 1 63.5 113 LYS B N 1
ATOM 2213 C CA . LYS B 1 113 ? 0.925 -1.564 14.922 1 63.5 113 LYS B CA 1
ATOM 2214 C C . LYS B 1 113 ? 1.832 -1.911 13.75 1 63.5 113 LYS B C 1
ATOM 2216 O O . LYS B 1 113 ? 2.283 -3.051 13.617 1 63.5 113 LYS B O 1
ATOM 2221 N N . ARG B 1 114 ? 2.082 -1.08 12.953 1 74.06 114 ARG B N 1
ATOM 2222 C CA . ARG B 1 114 ? 2.713 -1.34 11.664 1 74.06 114 ARG B CA 1
ATOM 2223 C C . ARG B 1 114 ? 4.168 -1.763 11.844 1 74.06 114 ARG B C 1
ATOM 2225 O O . ARG B 1 114 ? 4.652 -2.646 11.133 1 74.06 114 ARG B O 1
ATOM 2232 N N . GLU B 1 115 ? 4.73 -1.31 12.945 1 76.06 115 GLU B N 1
ATOM 2233 C CA . GLU B 1 115 ? 6.145 -1.632 13.109 1 76.06 115 GLU B CA 1
ATOM 2234 C C . GLU B 1 115 ? 6.344 -3.127 13.336 1 76.06 115 GLU B C 1
ATOM 2236 O O . GLU B 1 115 ? 7.219 -3.74 12.727 1 76.06 115 GLU B O 1
ATOM 2241 N N . ARG B 1 116 ? 5.477 -3.648 14.242 1 82.5 116 ARG B N 1
ATOM 2242 C CA . ARG B 1 116 ? 5.617 -5.07 14.531 1 82.5 116 ARG B CA 1
ATOM 2243 C C . ARG B 1 116 ? 5.277 -5.914 13.312 1 82.5 116 ARG B C 1
ATOM 2245 O O . ARG B 1 116 ? 5.969 -6.887 13.008 1 82.5 116 ARG B O 1
ATOM 2252 N N . VAL B 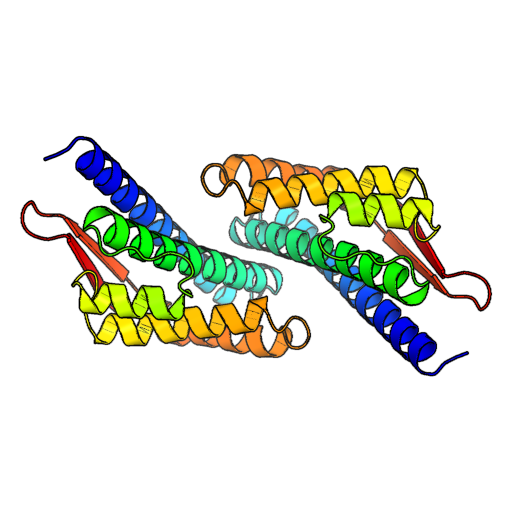1 117 ? 4.273 -5.578 12.609 1 88.31 117 VAL B N 1
ATOM 2253 C CA . VAL B 1 117 ? 3.83 -6.336 11.445 1 88.31 117 VAL B CA 1
ATOM 2254 C C . VAL B 1 117 ? 4.879 -6.242 10.336 1 88.31 117 VAL B C 1
ATOM 2256 O O . VAL B 1 117 ? 5.117 -7.215 9.617 1 88.31 117 VAL B O 1
ATOM 2259 N N . GLU B 1 118 ? 5.516 -5.121 10.25 1 91.69 118 GLU B N 1
ATOM 2260 C CA . GLU B 1 118 ? 6.574 -4.941 9.258 1 91.69 118 GLU B CA 1
ATOM 2261 C C . GLU B 1 118 ? 7.727 -5.914 9.5 1 91.69 118 GLU B C 1
ATOM 2263 O O . GLU B 1 118 ? 8.273 -6.484 8.555 1 91.69 118 GLU B O 1
ATOM 2268 N N . GLU B 1 119 ? 8.023 -6.086 10.758 1 92.88 119 GLU B N 1
ATOM 2269 C CA . GLU B 1 119 ? 9.102 -7.008 11.109 1 92.88 119 GLU B CA 1
ATOM 2270 C C . GLU B 1 119 ? 8.734 -8.445 10.766 1 92.88 119 GLU B C 1
ATOM 2272 O O . GLU B 1 119 ? 9.586 -9.234 10.344 1 92.88 119 GLU B O 1
ATOM 2277 N N . ASP B 1 120 ? 7.508 -8.766 10.969 1 94.19 120 ASP B N 1
ATOM 2278 C CA . ASP B 1 120 ? 7.035 -10.109 10.617 1 94.19 120 ASP B CA 1
ATOM 2279 C C . ASP B 1 120 ? 7.137 -10.352 9.117 1 94.19 120 ASP B C 1
ATOM 2281 O O . ASP B 1 120 ? 7.59 -11.414 8.68 1 94.19 120 ASP B O 1
ATOM 2285 N N . ILE B 1 121 ? 6.695 -9.352 8.352 1 96.31 121 ILE B N 1
ATOM 2286 C CA . ILE B 1 121 ? 6.738 -9.461 6.902 1 96.31 121 ILE B CA 1
ATOM 2287 C C . ILE B 1 121 ? 8.188 -9.57 6.434 1 96.31 121 ILE B C 1
ATOM 2289 O O . ILE B 1 121 ? 8.523 -10.438 5.625 1 96.31 121 ILE B O 1
ATOM 2293 N N . PHE B 1 122 ? 8.906 -8.75 6.996 1 95.88 122 PHE B N 1
ATOM 2294 C CA . PHE B 1 122 ? 10.32 -8.719 6.633 1 95.88 122 PHE B CA 1
ATOM 2295 C C . PHE B 1 122 ? 10.984 -10.055 6.93 1 95.88 122 PHE B C 1
ATOM 2297 O O . PHE B 1 122 ? 11.68 -10.609 6.078 1 95.88 122 PHE B O 1
ATOM 2304 N N . SER B 1 123 ? 10.773 -10.562 8.086 1 95.81 123 SER B N 1
ATOM 2305 C CA . SER B 1 123 ? 11.32 -11.859 8.477 1 95.81 123 SER B CA 1
ATOM 2306 C C . SER B 1 123 ? 10.82 -12.969 7.562 1 95.81 123 SER B C 1
ATOM 2308 O O . SER B 1 123 ? 11.594 -13.836 7.145 1 95.81 123 SER B O 1
ATOM 2310 N N . PHE B 1 124 ? 9.562 -12.992 7.266 1 97.38 124 PHE B N 1
ATOM 2311 C CA . PHE B 1 124 ? 8.969 -14 6.391 1 97.38 124 PHE B CA 1
ATOM 2312 C C . PHE B 1 124 ? 9.609 -13.953 5.008 1 97.38 124 PHE B C 1
ATOM 2314 O O . PHE B 1 124 ? 9.891 -15 4.414 1 97.38 124 PHE B O 1
ATOM 2321 N N . CYS B 1 125 ? 9.828 -12.812 4.504 1 97.62 125 CYS B N 1
ATOM 2322 C CA . CYS B 1 125 ? 10.445 -12.648 3.193 1 97.62 125 CYS B CA 1
ATOM 2323 C C . CYS B 1 125 ? 11.812 -13.312 3.152 1 97.62 125 CYS B C 1
ATOM 2325 O O . CYS B 1 125 ? 12.109 -14.094 2.244 1 97.62 125 CYS B O 1
ATOM 2327 N N . PHE B 1 126 ? 12.625 -13.086 4.109 1 96.94 126 PHE B N 1
ATOM 2328 C CA . PHE B 1 126 ? 14 -13.578 4.105 1 96.94 126 PHE B CA 1
ATOM 2329 C C . PHE B 1 126 ? 14.047 -15.07 4.406 1 96.94 126 PHE B C 1
ATOM 2331 O O . PHE B 1 126 ? 14.906 -15.781 3.9 1 96.94 126 PHE B O 1
ATOM 2338 N N . LYS B 1 127 ? 13.125 -15.531 5.102 1 95.88 127 LYS B N 1
ATOM 2339 C CA . LYS B 1 127 ? 13.148 -16.938 5.508 1 95.88 127 LYS B CA 1
ATOM 2340 C C . LYS B 1 127 ? 12.445 -17.812 4.48 1 95.88 127 LYS B C 1
ATOM 2342 O O . LYS B 1 127 ? 12.82 -18.984 4.289 1 95.88 127 LYS B O 1
ATOM 2347 N N . LYS B 1 128 ? 11.406 -17.219 3.814 1 96.5 128 LYS B N 1
ATOM 2348 C CA . LYS B 1 128 ? 10.508 -18.109 3.094 1 96.5 128 LYS B CA 1
ATOM 2349 C C . LYS B 1 128 ? 10.336 -17.672 1.645 1 96.5 128 LYS B C 1
ATOM 2351 O O . LYS B 1 128 ? 9.836 -18.438 0.812 1 96.5 128 LYS B O 1
ATOM 2356 N N . MET B 1 129 ? 10.797 -16.469 1.323 1 96.81 129 MET B N 1
ATOM 2357 C CA . MET B 1 129 ? 10.445 -16.016 -0.018 1 96.81 129 MET B CA 1
ATOM 2358 C C . MET B 1 129 ? 11.695 -15.703 -0.831 1 96.81 129 MET B C 1
ATOM 2360 O O . MET B 1 129 ? 11.609 -15.383 -2.018 1 96.81 129 MET B O 1
ATOM 2364 N N . ASP B 1 130 ? 12.852 -15.82 -0.231 1 95.19 130 ASP B N 1
ATOM 2365 C CA . ASP B 1 130 ? 14.102 -15.445 -0.896 1 95.19 130 ASP B CA 1
ATOM 2366 C C . ASP B 1 130 ? 14.383 -16.359 -2.084 1 95.19 130 ASP B C 1
ATOM 2368 O O . ASP B 1 130 ? 14.961 -15.938 -3.082 1 95.19 130 ASP B O 1
ATOM 2372 N N . THR B 1 131 ? 13.875 -17.625 -2.078 1 94.75 131 THR B N 1
ATOM 2373 C CA . THR B 1 131 ? 14.156 -18.562 -3.152 1 94.75 131 THR B CA 1
ATOM 2374 C C . THR B 1 131 ? 12.875 -18.969 -3.865 1 94.75 131 THR B C 1
ATOM 2376 O O . THR B 1 131 ? 12.883 -19.859 -4.719 1 94.75 131 THR B O 1
ATOM 2379 N N . LEU B 1 132 ? 11.812 -18.422 -3.41 1 96.5 132 LEU B N 1
ATOM 2380 C CA . LEU B 1 132 ? 10.516 -18.781 -3.988 1 96.5 132 LEU B CA 1
ATOM 2381 C C . LEU B 1 132 ? 10.523 -18.562 -5.496 1 96.5 132 LEU B C 1
ATOM 2383 O O . LEU B 1 132 ? 10.961 -17.5 -5.977 1 96.5 132 LEU B O 1
ATOM 2387 N N . LYS B 1 133 ? 10.102 -19.531 -6.219 1 96.69 133 LYS B N 1
ATOM 2388 C CA . LYS B 1 133 ? 9.828 -19.438 -7.652 1 96.69 133 LYS B CA 1
ATOM 2389 C C . LYS B 1 133 ? 8.414 -19.906 -7.973 1 96.69 133 LYS B C 1
ATOM 2391 O O . LYS B 1 133 ? 7.926 -20.891 -7.41 1 96.69 133 LYS B O 1
ATOM 2396 N N . LEU B 1 134 ? 7.754 -19.141 -8.789 1 96.19 134 LEU B N 1
ATOM 2397 C CA . LEU B 1 134 ? 6.414 -19.5 -9.242 1 96.19 134 LEU B CA 1
ATOM 2398 C C . LEU B 1 134 ? 6.422 -19.875 -10.719 1 96.19 134 LEU B C 1
ATOM 2400 O O . LEU B 1 134 ? 7.195 -19.328 -11.508 1 96.19 134 LEU B O 1
ATOM 2404 N N . PHE B 1 135 ? 5.57 -20.797 -11.055 1 95.62 135 PHE B N 1
ATOM 2405 C CA . PHE B 1 135 ? 5.41 -21.266 -12.43 1 95.62 135 PHE B CA 1
ATOM 2406 C C . PHE B 1 135 ? 3.936 -21.344 -12.805 1 95.62 135 PHE B C 1
ATOM 2408 O O . PHE B 1 135 ? 3.104 -21.75 -11.992 1 95.62 135 PHE B O 1
ATOM 2415 N N . LEU B 1 136 ? 3.625 -20.938 -13.969 1 95.12 136 LEU B N 1
ATOM 2416 C CA . LEU B 1 136 ? 2.264 -21.047 -14.477 1 95.12 136 LEU B CA 1
ATOM 2417 C C . LEU B 1 136 ? 2.199 -22.016 -15.648 1 95.12 136 LEU B C 1
ATOM 2419 O O . LEU B 1 136 ? 2.896 -21.844 -16.656 1 95.12 136 LEU B O 1
ATOM 2423 N N . GLN B 1 137 ? 1.484 -23 -15.43 1 91.44 137 GLN B N 1
ATOM 2424 C CA . GLN B 1 137 ? 1.237 -23.969 -16.5 1 91.44 137 GLN B CA 1
ATOM 2425 C C . GLN B 1 137 ? -0.111 -23.719 -17.156 1 91.44 137 GLN B C 1
ATOM 2427 O O . GLN B 1 137 ? -1.151 -23.75 -16.5 1 91.44 137 GLN B O 1
ATOM 2432 N N . ILE B 1 138 ? -0.073 -23.406 -18.391 1 85.31 138 ILE B N 1
ATOM 2433 C CA . ILE B 1 138 ? -1.295 -23.234 -19.172 1 85.31 138 ILE B CA 1
ATOM 2434 C C . ILE B 1 138 ? -1.337 -24.234 -20.312 1 85.31 138 ILE B C 1
ATOM 2436 O O . ILE B 1 138 ? -0.547 -24.156 -21.266 1 85.31 138 ILE B O 1
ATOM 2440 N N . THR B 1 139 ? -2.152 -25.203 -20.188 1 80.19 139 THR B N 1
ATOM 2441 C CA . THR B 1 139 ? -2.408 -26.156 -21.266 1 80.19 139 THR B CA 1
ATOM 2442 C C . THR B 1 139 ? -3.871 -26.109 -21.688 1 80.19 139 THR B C 1
ATOM 2444 O O . THR B 1 139 ? -4.668 -25.359 -21.109 1 80.19 139 THR B O 1
ATOM 2447 N N . ASN B 1 140 ? -4.188 -26.734 -22.719 1 78.31 140 ASN B N 1
ATOM 2448 C CA . ASN B 1 140 ? -5.574 -26.781 -23.172 1 78.31 140 ASN B CA 1
ATOM 2449 C C . ASN B 1 140 ? -6.473 -27.453 -22.141 1 78.31 140 ASN B C 1
ATOM 2451 O O . ASN B 1 140 ? -7.676 -27.188 -22.078 1 78.31 140 ASN B O 1
ATOM 2455 N N . GLU B 1 141 ? -5.902 -28.25 -21.312 1 77.62 141 GLU B N 1
ATOM 2456 C CA . GLU B 1 141 ? -6.684 -29.062 -20.391 1 77.62 141 GLU B CA 1
ATOM 2457 C C . GLU B 1 141 ? -6.688 -28.469 -19 1 77.62 141 GLU B C 1
ATOM 2459 O O . GLU B 1 141 ? -7.629 -28.672 -18.219 1 77.62 141 GLU B O 1
ATOM 2464 N N . LYS B 1 142 ? -5.555 -27.766 -18.734 1 83.62 142 LYS B N 1
ATOM 2465 C CA . LYS B 1 142 ? -5.473 -27.375 -17.344 1 83.62 142 LYS B CA 1
ATOM 2466 C C . LYS B 1 142 ? -4.66 -26.078 -17.172 1 83.62 142 LYS B C 1
ATOM 2468 O O . LYS B 1 142 ? -3.713 -25.844 -17.922 1 83.62 142 LYS B O 1
ATOM 2473 N N . ILE B 1 143 ? -5.102 -25.25 -16.328 1 92.25 143 ILE B N 1
ATOM 2474 C CA . ILE B 1 143 ? -4.359 -24.078 -15.859 1 92.25 143 ILE B CA 1
ATOM 2475 C C . ILE B 1 143 ? -4.016 -24.25 -14.383 1 92.25 143 ILE B C 1
ATOM 2477 O O . ILE B 1 143 ? -4.898 -24.469 -13.555 1 92.25 143 ILE B O 1
ATOM 2481 N N . LYS B 1 144 ? -2.682 -24.203 -14.078 1 95.69 144 LYS B N 1
ATOM 2482 C CA . LYS B 1 144 ? -2.23 -24.438 -12.711 1 95.69 144 LYS B CA 1
ATOM 2483 C C . LYS B 1 144 ? -0.996 -23.609 -12.383 1 95.69 144 LYS B C 1
ATOM 2485 O O . LYS B 1 144 ? -0.105 -23.453 -13.219 1 95.69 144 LYS B O 1
ATOM 2490 N N . MET B 1 145 ? -1.065 -23.109 -11.203 1 96.31 145 MET B N 1
ATOM 2491 C CA . MET B 1 145 ? 0.13 -22.453 -10.703 1 96.31 145 MET B CA 1
ATOM 2492 C C . MET B 1 145 ? 0.891 -23.344 -9.734 1 96.31 145 MET B C 1
ATOM 2494 O O . MET B 1 145 ? 0.298 -23.922 -8.82 1 96.31 145 MET B O 1
ATOM 2498 N N . ASP B 1 146 ? 2.193 -23.422 -9.961 1 95.19 146 ASP B N 1
ATOM 2499 C CA . ASP B 1 146 ? 3.09 -24.219 -9.125 1 95.19 146 ASP B CA 1
ATOM 2500 C C . ASP B 1 146 ? 4.211 -23.344 -8.547 1 95.19 146 ASP B C 1
ATOM 2502 O O . ASP B 1 146 ? 4.328 -22.172 -8.883 1 95.19 146 ASP B O 1
ATOM 2506 N N . TYR B 1 147 ? 4.984 -24 -7.613 1 94.81 147 TYR B N 1
ATOM 2507 C CA . TYR B 1 147 ? 6.027 -23.203 -6.965 1 94.81 147 TYR B CA 1
ATOM 2508 C C . TYR B 1 147 ? 7.211 -24.078 -6.574 1 94.81 147 TYR B C 1
ATOM 2510 O O . TYR B 1 147 ? 7.109 -25.312 -6.57 1 94.81 147 TYR B O 1
ATOM 2518 N N . GLU B 1 148 ? 8.312 -23.453 -6.391 1 94.06 148 GLU B N 1
ATOM 2519 C CA . GLU B 1 148 ? 9.523 -24.031 -5.816 1 94.06 148 GLU B CA 1
ATOM 2520 C C . GLU B 1 148 ? 10.078 -23.156 -4.703 1 94.06 148 GLU B C 1
ATOM 2522 O O . GLU B 1 148 ? 10.008 -21.922 -4.781 1 94.06 148 GLU B O 1
ATOM 2527 N N . LEU B 1 149 ? 10.656 -23.797 -3.65 1 91.56 149 LEU B N 1
ATOM 2528 C CA . LEU B 1 149 ? 11.242 -23.078 -2.529 1 91.56 149 LEU B CA 1
ATOM 2529 C C . LEU B 1 149 ? 12.75 -23.328 -2.453 1 91.56 149 LEU B C 1
ATOM 2531 O O . LEU B 1 149 ? 13.227 -24.391 -2.828 1 91.56 149 LEU B O 1
#